Protein AF-0000000075415015 (afdb_homodimer)

Foldseek 3Di:
DDDDDDDDDDDDDQVRDDFKHKDKDWDADPVRDIDIAIAIETPPPPPVVPDDDDDDPQDLLNVVQVCCCQQWQFGWAWDDKDDKADPPVRYYRDIDIDTDTDTDCPDPSNVDRDHNDDPPDDDDDDDDDLLCQQVVVVVCVVVPDDDDPVSNVVSVCVVCVVVPVD/DDDDDDDDDDDDDQVRDDFKHKDKDWDADPVRDIDIAIAIETPPPPPVPDDDDDDDPQDLLNVVQVCCCQQWQFGWAWDDKDDKADPPVRYYRDIDIDTDTDTDCPDPSNVDRDHNDDPPDDDDDDDDDLLCQQVVVVVCVVVPDDDDPVSNVVSVCVVCVVVPVD

InterPro domains:
  IPR000086 NUDIX hydrolase domain [PF00293] (50-133)
  IPR000086 NUDIX hydrolase domain [PS51462] (1-151)
  IPR015797 NUDIX hydrolase-like domain superfamily [SSF55811] (16-138)
  IPR020084 NUDIX hydrolase, conserved site [PS00893] (52-73)

pLDDT: mean 91.25, std 15.33, range [31.0, 98.69]

Secondary structure (DSSP, 8-state):
-PPPEEEEEEE--GGG-SSEEEEEEEEE-TTS-EEEEEEEEES-S--SSS-S-S-----HHHHHHHHHHHHH----EEEEE---EES-TTTB--EE--EEEE--TTSGGGSS------TT---------GGGHHHHHHHHHHTTPPEEHHHHHHHHHHHHHHHH--/-PPPEEEEEEE--GGG-SSEEEEEEEEE-TT--EEEEEEEEES-S--SSS-S-S-----HHHHHHHHHHHHH----EEEEE---EES-TTTB--EE--EEEE--TTSGGGSS------TT---------GGGHHHHHHHHHHTTPPEEHHHHHHHHHHHHHHHH--

Radius of gyration: 21.86 Å; Cα contacts (8 Å, |Δi|>4): 554; chains: 2; bounding box: 53×58×57 Å

Sequence (332 aa):
MQDPRINSKEPLENKESRWIGLYKLEYSDPKGNKRFWEIAERKTRGSSELDGLVDREETPEKAALRELEEETGYHGKIVSSYYTMYSNVGMTNTNNKLIFVEVDLDDEINKNPQQKLEEDEFITIVIVPIKNLFSTLQEYEKKGYGIDSNLGSFALGLHMSASLLQMQDPRINSKEPLENKESRWIGLYKLEYSDPKGNKRFWEIAERKTRGSSELDGLVDREETPEKAALRELEEETGYHGKIVSSYYTMYSNVGMTNTNNKLIFVEVDLDDEINKNPQQKLEEDEFITIVIVPIKNLFSTLQEYEKKGYGIDSNLGSFALGLHMSASLLQ

Nearest PDB structures (foldseek):
  5qj4-assembly1_B  TM=8.765E-01  e=9.787E-12  Homo sapiens
  5qjn-assembly2_C  TM=8.667E-01  e=8.617E-12  Homo sapiens
  8rdz-assembly1_C  TM=8.568E-01  e=1.971E-11  Homo sapiens
  8riy-assembly1_BBB  TM=8.421E-01  e=1.185E-11  Homo sapiens
  8rdz-assembly1_A  TM=8.460E-01  e=2.888E-11  Homo sapiens

Organism: Rhizophagus irregularis (strain DAOM 181602 / DAOM 197198 / MUCL 43194) (NCBI:txid747089)

Solvent-accessible surface area (backbone atoms only — not comparable to full-atom values): 19359 Å² total; per-residue (Å²): 125,52,77,61,45,78,73,46,76,41,83,34,50,36,92,75,45,80,53,53,37,38,30,38,32,35,28,30,42,40,87,64,46,79,43,76,46,59,38,40,40,65,54,76,61,67,64,73,78,67,81,84,75,75,86,79,78,70,48,70,67,57,46,48,54,52,49,40,27,28,65,55,18,38,58,66,44,84,74,48,68,72,70,65,22,34,50,61,69,79,42,26,78,53,67,46,68,67,71,42,65,48,64,54,67,84,40,77,76,35,65,69,49,53,59,58,65,56,92,89,57,88,81,83,90,77,91,70,60,72,86,46,40,45,63,50,51,52,51,39,42,75,72,70,46,86,34,46,28,49,61,49,25,19,26,48,15,40,65,43,28,70,75,63,63,106,126,53,78,60,45,78,74,47,76,41,83,34,49,35,91,74,46,80,53,54,36,37,30,39,33,37,28,30,41,39,85,64,47,81,43,79,45,59,37,41,39,65,54,75,58,64,67,76,77,68,85,85,76,76,86,79,79,71,49,72,67,56,45,50,52,52,50,39,26,29,65,56,18,40,58,66,45,82,74,49,68,71,70,64,21,34,49,63,69,80,41,27,77,55,67,47,68,67,71,42,64,49,62,57,65,84,40,78,76,34,66,70,50,56,59,57,66,56,94,88,57,88,81,84,90,79,90,70,61,72,85,45,40,43,62,50,52,52,54,39,43,74,73,69,46,86,34,47,29,49,61,49,26,21,26,47,15,40,67,42,28,72,76,62,63,108

Structure (mmCIF, N/CA/C/O backbone):
data_AF-0000000075415015-model_v1
#
loop_
_entity.id
_entity.type
_entity.pdbx_description
1 polymer 'NUDIX hydrolase domain-like protein'
#
loop_
_atom_site.group_PDB
_atom_site.id
_atom_site.type_symbol
_atom_site.label_atom_id
_atom_site.label_alt_id
_atom_site.label_comp_id
_atom_site.label_asym_id
_atom_site.label_entity_id
_atom_site.label_seq_id
_atom_site.pdbx_PDB_ins_code
_atom_site.Cartn_x
_atom_site.Cartn_y
_atom_site.Cartn_z
_atom_site.occupancy
_atom_site.B_iso_or_equiv
_atom_site.auth_seq_id
_atom_site.auth_comp_id
_atom_site.auth_asym_id
_atom_site.auth_atom_id
_atom_site.pdbx_PDB_model_num
ATOM 1 N N . MET A 1 1 ? 1.139 30.297 -4.836 1 84.75 1 MET A N 1
ATOM 2 C CA . MET A 1 1 ? 2.102 29.188 -4.84 1 84.75 1 MET A CA 1
ATOM 3 C C . MET A 1 1 ? 2.166 28.531 -6.211 1 84.75 1 MET A C 1
ATOM 5 O O . MET A 1 1 ? 1.236 28.656 -7.008 1 84.75 1 MET A O 1
ATOM 9 N N . GLN A 1 2 ? 3.396 28.062 -6.617 1 89.38 2 GLN A N 1
ATOM 10 C CA . GLN A 1 2 ? 3.531 27.375 -7.902 1 89.38 2 GLN A CA 1
ATOM 11 C C . GLN A 1 2 ? 3.258 25.891 -7.766 1 89.38 2 GLN A C 1
ATOM 13 O O . GLN A 1 2 ? 3.203 25.359 -6.652 1 89.38 2 GLN A O 1
ATOM 18 N N . ASP A 1 3 ? 3.078 25.25 -8.945 1 91.31 3 ASP A N 1
ATOM 19 C CA . ASP A 1 3 ? 2.998 23.797 -8.945 1 91.31 3 ASP A CA 1
ATOM 20 C C . ASP A 1 3 ? 4.371 23.172 -8.703 1 91.31 3 ASP A C 1
ATOM 22 O O . ASP A 1 3 ? 5.367 23.609 -9.281 1 91.31 3 ASP A O 1
ATOM 26 N N . PRO A 1 4 ? 4.371 22.297 -7.805 1 92.75 4 PRO A N 1
ATOM 27 C CA . PRO A 1 4 ? 5.652 21.594 -7.652 1 92.75 4 PRO A CA 1
ATOM 28 C C . PRO A 1 4 ? 6.082 20.875 -8.93 1 92.75 4 PRO A C 1
ATOM 30 O O . PRO A 1 4 ? 5.238 20.469 -9.734 1 92.75 4 PRO A O 1
ATOM 33 N N . ARG A 1 5 ? 7.41 20.75 -9.086 1 93.62 5 ARG A N 1
ATOM 34 C CA . ARG A 1 5 ? 7.906 20.078 -10.289 1 93.62 5 ARG A CA 1
ATOM 35 C C . ARG A 1 5 ? 9.219 19.359 -10.008 1 93.62 5 ARG A C 1
ATOM 37 O O . ARG A 1 5 ? 10.023 19.812 -9.195 1 93.62 5 ARG A O 1
ATOM 44 N N . ILE A 1 6 ? 9.398 18.281 -10.648 1 93.44 6 ILE A N 1
ATOM 45 C CA . ILE A 1 6 ? 10.664 17.562 -10.602 1 93.44 6 ILE A CA 1
ATOM 46 C C . ILE A 1 6 ? 11.664 18.219 -11.562 1 93.44 6 ILE A C 1
ATOM 48 O O . ILE A 1 6 ? 11.383 18.344 -12.758 1 93.44 6 ILE A O 1
ATOM 52 N N . ASN A 1 7 ? 12.789 18.578 -11.031 1 96.56 7 ASN A N 1
ATOM 53 C CA . ASN A 1 7 ? 13.805 19.25 -11.828 1 96.56 7 ASN A CA 1
ATOM 54 C C . ASN A 1 7 ? 14.773 18.266 -12.461 1 96.56 7 ASN A C 1
ATOM 56 O O . ASN A 1 7 ? 15.227 18.469 -13.594 1 96.56 7 ASN A O 1
ATOM 60 N N . SER A 1 8 ? 15.148 17.219 -11.703 1 97.06 8 SER A N 1
ATOM 61 C CA . SER A 1 8 ? 16.078 16.219 -12.203 1 97.06 8 SER A CA 1
ATOM 62 C C . SER A 1 8 ? 15.992 14.93 -11.406 1 97.06 8 SER A C 1
ATOM 64 O O . SER A 1 8 ? 15.445 14.914 -10.305 1 97.06 8 SER A O 1
ATOM 66 N N . LYS A 1 9 ? 16.406 13.859 -11.992 1 96.31 9 LYS A N 1
ATOM 67 C CA . LYS A 1 9 ? 16.547 12.531 -11.406 1 96.31 9 LYS A CA 1
ATOM 68 C C . LYS A 1 9 ? 17.875 11.898 -11.797 1 96.31 9 LYS A C 1
ATOM 70 O O . LYS A 1 9 ? 18.188 11.797 -12.984 1 96.31 9 LYS A O 1
ATOM 75 N N . GLU A 1 10 ? 18.609 11.438 -10.844 1 97.12 10 GLU A N 1
ATOM 76 C CA . GLU A 1 10 ? 19.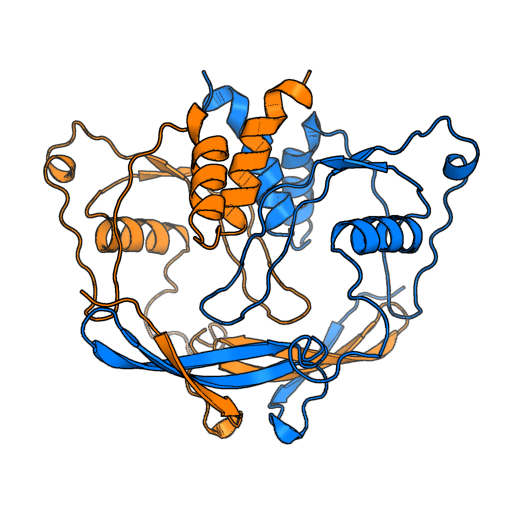906 10.82 -11.117 1 97.12 10 GLU A CA 1
ATOM 77 C C . GLU A 1 10 ? 20.125 9.57 -10.281 1 97.12 10 GLU A C 1
ATOM 79 O O . GLU A 1 10 ? 19.625 9.477 -9.156 1 97.12 10 GLU A O 1
ATOM 84 N N . PRO A 1 11 ? 20.812 8.633 -10.859 1 96.75 11 PRO A N 1
ATOM 85 C CA . PRO A 1 11 ? 21.141 7.469 -10.031 1 96.75 11 PRO A CA 1
ATOM 86 C C . PRO A 1 11 ? 21.828 7.848 -8.727 1 96.75 11 PRO A C 1
ATOM 88 O O . PRO A 1 11 ? 22.641 8.781 -8.695 1 96.75 11 PRO A O 1
ATOM 91 N N . LEU A 1 12 ? 21.484 7.168 -7.637 1 97.44 12 LEU A N 1
ATOM 92 C CA . LEU A 1 12 ? 22.031 7.379 -6.305 1 97.44 12 LEU A CA 1
ATOM 93 C C . LEU A 1 12 ? 22.719 6.113 -5.793 1 97.44 12 LEU A C 1
ATOM 95 O O . LEU A 1 12 ? 22.094 5.062 -5.684 1 97.44 12 LEU A O 1
ATOM 99 N N . GLU A 1 13 ? 24 6.23 -5.52 1 96.38 13 GLU A N 1
ATOM 100 C CA . GLU A 1 13 ? 24.688 5.066 -4.98 1 96.38 13 GLU A CA 1
ATOM 101 C C . GLU A 1 13 ? 24.281 4.797 -3.537 1 96.38 13 GLU A C 1
ATOM 103 O O . GLU A 1 13 ? 24.109 5.727 -2.75 1 96.38 13 GLU A O 1
ATOM 108 N N . ASN A 1 14 ? 24.203 3.584 -3.205 1 95.88 14 ASN A N 1
ATOM 109 C CA . ASN A 1 14 ? 23.719 3.166 -1.893 1 95.88 14 ASN A CA 1
ATOM 110 C C . ASN A 1 14 ? 24.547 3.803 -0.771 1 95.88 14 ASN A C 1
ATOM 112 O O . ASN A 1 14 ? 23.984 4.273 0.22 1 95.88 14 ASN A O 1
ATOM 116 N N . LYS A 1 15 ? 25.828 3.904 -0.908 1 93.31 15 LYS A N 1
ATOM 117 C CA . LYS A 1 15 ? 26.719 4.449 0.114 1 93.31 15 LYS A CA 1
ATOM 118 C C . LYS A 1 15 ? 26.469 5.941 0.319 1 93.31 15 LYS A C 1
ATOM 120 O O . LYS A 1 15 ? 26.828 6.5 1.356 1 93.31 15 LYS A O 1
ATOM 125 N N . GLU A 1 16 ? 25.891 6.559 -0.65 1 94.62 16 GLU A N 1
ATOM 126 C CA . GLU A 1 16 ? 25.656 7.996 -0.597 1 94.62 16 GLU A CA 1
ATOM 127 C C . GLU A 1 16 ? 24.234 8.305 -0.141 1 94.62 16 GLU A C 1
ATOM 129 O O . GLU A 1 16 ? 23.891 9.469 0.103 1 94.62 16 GLU A O 1
ATOM 134 N N . SER A 1 17 ? 23.422 7.254 -0.117 1 94.94 17 SER A N 1
ATOM 135 C CA . SER A 1 17 ? 22.031 7.461 0.247 1 94.94 17 SER A CA 1
ATOM 136 C C . SER A 1 17 ? 21.875 7.727 1.741 1 94.94 17 SER A C 1
ATOM 138 O O . SER A 1 17 ? 22.594 7.141 2.555 1 94.94 17 SER A O 1
ATOM 140 N N . ARG A 1 18 ? 20.953 8.594 2.092 1 92.56 18 ARG A N 1
ATOM 141 C CA . ARG A 1 18 ? 20.734 8.961 3.488 1 92.56 18 ARG A CA 1
ATOM 142 C C . ARG A 1 18 ? 19.5 8.266 4.051 1 92.56 18 ARG A C 1
ATOM 144 O O . ARG A 1 18 ? 19.5 7.852 5.215 1 92.56 18 ARG A O 1
ATOM 151 N N . TRP A 1 19 ? 18.5 8.07 3.254 1 93.25 19 TRP A N 1
ATOM 152 C CA . TRP A 1 19 ? 17.203 7.711 3.803 1 93.25 19 TRP A CA 1
ATOM 153 C C . TRP A 1 19 ? 16.797 6.309 3.367 1 93.25 19 TRP A C 1
ATOM 155 O O . TRP A 1 19 ? 16.078 5.609 4.098 1 93.25 19 TRP A O 1
ATOM 165 N N . ILE A 1 20 ? 17.172 5.891 2.143 1 95 20 ILE A N 1
ATOM 166 C CA . ILE A 1 20 ? 16.766 4.594 1.607 1 95 20 ILE A CA 1
ATOM 167 C C . ILE A 1 20 ? 18.016 3.744 1.339 1 95 20 ILE A C 1
ATOM 169 O O . ILE A 1 20 ? 18.953 4.203 0.698 1 95 20 ILE A O 1
ATOM 173 N N . GLY A 1 21 ? 17.953 2.566 1.816 1 95.81 21 GLY A N 1
ATOM 174 C CA . GLY A 1 21 ? 19.016 1.613 1.533 1 95.81 21 GLY A CA 1
ATOM 175 C C . GLY A 1 21 ? 18.594 0.517 0.574 1 95.81 21 GLY A C 1
ATOM 176 O O . GLY A 1 21 ? 17.438 0.085 0.587 1 95.81 21 GLY A O 1
ATOM 177 N N . LEU A 1 22 ? 19.547 0.084 -0.237 1 96.94 22 LEU A N 1
ATOM 178 C CA . LEU A 1 22 ? 19.344 -1.035 -1.154 1 96.94 22 LEU A CA 1
ATOM 179 C C . LEU A 1 22 ? 20.125 -2.262 -0.684 1 96.94 22 LEU A C 1
ATOM 181 O O . LEU A 1 22 ? 21.297 -2.164 -0.344 1 96.94 22 LEU A O 1
ATOM 185 N N . TYR A 1 23 ? 19.453 -3.402 -0.677 1 97.38 23 TYR A N 1
ATOM 186 C CA . TYR A 1 23 ? 20.078 -4.602 -0.141 1 97.38 23 TYR A CA 1
ATOM 187 C C . TYR A 1 23 ? 19.812 -5.809 -1.033 1 97.38 23 TYR A C 1
ATOM 189 O O . TYR A 1 23 ? 18.781 -5.863 -1.714 1 97.38 23 TYR A O 1
ATOM 197 N N . LYS A 1 24 ? 20.703 -6.684 -1.058 1 97.44 24 LYS A N 1
ATOM 198 C CA . LYS A 1 24 ? 20.547 -8.016 -1.623 1 97.44 24 LYS A CA 1
ATOM 199 C C . LYS A 1 24 ? 20.297 -9.055 -0.527 1 97.44 24 LYS A C 1
ATOM 201 O O . LYS A 1 24 ? 21.094 -9.164 0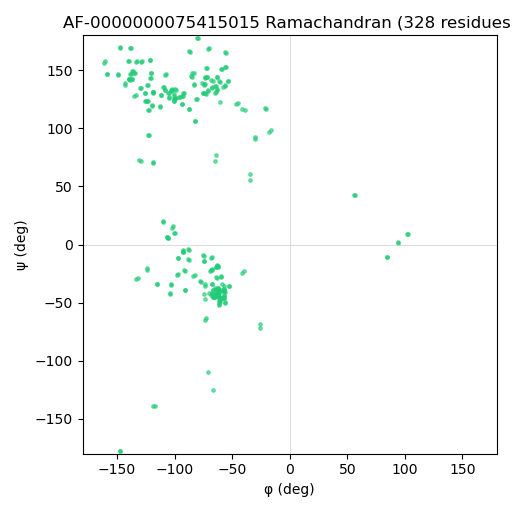.415 1 97.44 24 LYS A O 1
ATOM 206 N N . LEU A 1 25 ? 19.25 -9.773 -0.658 1 96.69 25 LEU A N 1
ATOM 207 C CA . LEU A 1 25 ? 18.906 -10.852 0.271 1 96.69 25 LEU A CA 1
ATOM 208 C C . LEU A 1 25 ? 19.188 -12.211 -0.348 1 96.69 25 LEU A C 1
ATOM 210 O O . LEU A 1 25 ? 18.844 -12.453 -1.511 1 96.69 25 LEU A O 1
ATOM 214 N N . GLU A 1 26 ? 19.844 -12.992 0.372 1 97.5 26 GLU A N 1
ATOM 215 C CA . GLU A 1 26 ? 19.891 -14.414 0.065 1 97.5 26 GLU A CA 1
ATOM 216 C C . GLU A 1 26 ? 18.938 -15.203 0.954 1 97.5 26 GLU A C 1
ATOM 218 O O . GLU A 1 26 ? 18.922 -15.023 2.174 1 97.5 26 GLU A O 1
ATOM 223 N N . TYR A 1 27 ? 18.109 -16.031 0.358 1 96.31 27 TYR A N 1
ATOM 224 C CA . TYR A 1 27 ? 17.172 -16.812 1.166 1 96.31 27 TYR A CA 1
ATOM 225 C C . TYR A 1 27 ? 17.031 -18.219 0.621 1 96.31 27 TYR A C 1
ATOM 227 O O . TYR A 1 27 ? 17.406 -18.5 -0.521 1 96.31 27 TYR A O 1
ATOM 235 N N . SER A 1 28 ? 16.609 -19.125 1.462 1 97.19 28 SER A N 1
ATOM 236 C CA . SER A 1 28 ? 16.25 -20.484 1.07 1 97.19 28 SER A CA 1
ATOM 237 C C . SER A 1 28 ? 14.75 -20.641 0.916 1 97.19 28 SER A C 1
ATOM 239 O O . SER A 1 28 ? 13.992 -20.344 1.844 1 97.19 28 SER A O 1
ATOM 241 N N . ASP A 1 29 ? 14.375 -21.125 -0.273 1 95.75 29 ASP A N 1
ATOM 242 C CA . ASP A 1 29 ? 12.945 -21.312 -0.5 1 95.75 29 ASP A CA 1
ATOM 243 C C . ASP A 1 29 ? 12.445 -22.594 0.142 1 95.75 29 ASP A C 1
ATOM 245 O O . ASP A 1 29 ? 13.219 -23.328 0.773 1 95.75 29 ASP A O 1
ATOM 249 N N . PRO A 1 30 ? 11.133 -22.906 0.083 1 94.56 30 PRO A N 1
ATOM 250 C CA . PRO A 1 30 ? 10.586 -24.062 0.781 1 94.56 30 PRO A CA 1
ATOM 251 C C . PRO A 1 30 ? 11.172 -25.375 0.271 1 94.56 30 PRO A C 1
ATOM 253 O O . PRO A 1 30 ? 11.086 -26.406 0.956 1 94.56 30 PRO A O 1
ATOM 256 N N . LYS A 1 31 ? 11.75 -25.375 -0.888 1 95.31 31 LYS A N 1
ATOM 257 C CA . LYS A 1 31 ? 12.367 -26.578 -1.445 1 95.31 31 LYS A CA 1
ATOM 258 C C . LYS A 1 31 ? 13.852 -26.656 -1.088 1 95.31 31 LYS A C 1
ATOM 260 O O . LYS A 1 31 ? 14.547 -27.594 -1.476 1 95.31 31 LYS A O 1
ATOM 265 N N . GLY A 1 32 ? 14.328 -25.578 -0.438 1 94.62 32 GLY A N 1
ATOM 266 C CA . GLY A 1 32 ? 15.711 -25.562 0.005 1 94.62 32 GLY A CA 1
ATOM 267 C C . GLY A 1 32 ? 16.641 -24.906 -0.988 1 94.62 32 GLY A C 1
ATOM 268 O O . GLY A 1 32 ? 17.859 -24.859 -0.777 1 94.62 32 GLY A O 1
ATOM 269 N N . ASN A 1 33 ? 16.078 -24.406 -2.078 1 95.81 33 ASN A N 1
ATOM 270 C CA . ASN A 1 33 ? 16.906 -23.734 -3.074 1 95.81 33 ASN A CA 1
ATOM 271 C C . ASN A 1 33 ? 17.312 -22.328 -2.605 1 95.81 33 ASN A C 1
ATOM 273 O O . ASN A 1 33 ? 16.5 -21.609 -2.02 1 95.81 33 ASN A O 1
ATOM 277 N N . LYS A 1 34 ? 18.547 -22.031 -2.877 1 96.19 34 LYS A N 1
ATOM 278 C CA . LYS A 1 34 ? 19.031 -20.672 -2.609 1 96.19 34 LYS A CA 1
ATOM 279 C C . LYS A 1 34 ? 18.516 -19.688 -3.656 1 96.19 34 LYS A C 1
ATOM 281 O O . LYS A 1 34 ? 18.594 -19.953 -4.859 1 96.19 34 LYS A O 1
ATOM 286 N N . ARG A 1 35 ? 17.984 -18.609 -3.141 1 95.88 35 ARG A N 1
ATOM 287 C CA . ARG A 1 35 ? 17.438 -17.578 -4.012 1 95.88 35 ARG A CA 1
ATOM 288 C C . ARG A 1 35 ? 17.922 -16.188 -3.576 1 95.88 35 ARG A C 1
ATOM 290 O O . ARG A 1 35 ? 18.359 -16.016 -2.443 1 95.88 35 ARG A O 1
ATOM 297 N N . PHE A 1 36 ? 17.859 -15.281 -4.551 1 95.44 36 PHE A N 1
ATOM 298 C CA . PHE A 1 36 ? 18.281 -13.914 -4.289 1 95.44 36 PHE A CA 1
ATOM 299 C C . PHE A 1 36 ? 17.141 -12.93 -4.543 1 95.44 36 PHE A C 1
ATOM 301 O O . PHE A 1 36 ? 16.312 -13.148 -5.434 1 95.44 36 PHE A O 1
ATOM 308 N N . TRP A 1 37 ? 17.125 -11.93 -3.695 1 95.5 37 TRP A N 1
ATOM 309 C CA . TRP A 1 37 ? 16.109 -10.875 -3.803 1 95.5 37 TRP A CA 1
ATOM 310 C C . TRP A 1 37 ? 16.734 -9.5 -3.547 1 95.5 37 TRP A C 1
ATOM 312 O O . TRP A 1 37 ? 17.688 -9.383 -2.781 1 95.5 37 TRP A O 1
ATOM 322 N N . GLU A 1 38 ? 16.297 -8.484 -4.297 1 96.62 38 GLU A N 1
ATOM 323 C CA . GLU A 1 38 ? 16.672 -7.102 -4.039 1 96.62 38 GLU A CA 1
ATOM 324 C C . GLU A 1 38 ? 15.586 -6.363 -3.273 1 96.62 38 GLU A C 1
ATOM 326 O O . GLU A 1 38 ? 14.398 -6.484 -3.598 1 96.62 38 GLU A O 1
ATOM 331 N N . ILE A 1 39 ? 15.984 -5.629 -2.213 1 96.31 39 ILE A N 1
ATOM 332 C CA . ILE A 1 39 ? 14.984 -4.918 -1.418 1 96.31 39 ILE A CA 1
ATOM 333 C C . ILE A 1 39 ? 15.492 -3.514 -1.095 1 96.31 39 ILE A C 1
ATOM 335 O O . ILE A 1 39 ? 16.703 -3.303 -0.933 1 96.31 39 ILE A O 1
ATOM 339 N N . ALA A 1 40 ? 14.594 -2.58 -1.115 1 96.25 40 ALA A N 1
ATOM 340 C CA . ALA A 1 40 ? 14.836 -1.228 -0.62 1 96.25 40 ALA A CA 1
ATOM 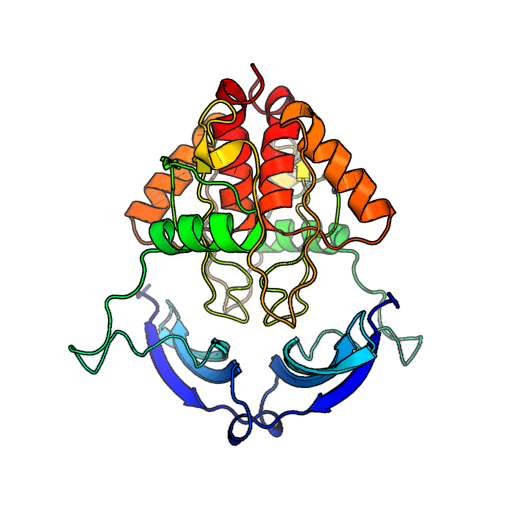341 C C . ALA A 1 40 ? 14.219 -1.029 0.76 1 96.25 40 ALA A C 1
ATOM 343 O O . ALA A 1 40 ? 13.062 -1.41 0.992 1 96.25 40 ALA A O 1
ATOM 344 N N . GLU A 1 41 ? 14.977 -0.451 1.712 1 94.75 41 GLU A N 1
ATOM 345 C CA . GLU A 1 41 ? 14.516 -0.231 3.08 1 94.75 41 GLU A CA 1
ATOM 346 C C . GLU A 1 41 ? 14.867 1.174 3.561 1 94.75 41 GLU A C 1
ATOM 348 O O . GLU A 1 41 ? 15.891 1.736 3.16 1 94.75 41 GLU A O 1
ATOM 353 N N . ARG A 1 42 ? 13.984 1.686 4.395 1 91.44 42 ARG A N 1
ATOM 354 C CA . ARG A 1 42 ? 14.359 2.932 5.055 1 91.44 42 ARG A CA 1
ATOM 355 C C . ARG A 1 42 ? 15.508 2.709 6.035 1 91.44 42 ARG A C 1
ATOM 357 O O . ARG A 1 42 ? 15.508 1.729 6.781 1 91.44 42 ARG A O 1
ATOM 364 N N . LYS A 1 43 ? 16.484 3.629 5.973 1 86.75 43 LYS A N 1
ATOM 365 C CA . LYS A 1 43 ? 17.641 3.516 6.855 1 86.75 43 LYS A CA 1
ATOM 366 C C . LYS A 1 43 ? 17.312 3.984 8.266 1 86.75 43 LYS A C 1
ATOM 368 O O . LYS A 1 43 ? 17.969 3.594 9.234 1 86.75 43 LYS A O 1
ATOM 373 N N . THR A 1 44 ? 16.406 4.953 8.445 1 67.25 44 THR A N 1
ATOM 374 C CA . THR A 1 44 ? 16.062 5.535 9.742 1 67.25 44 THR A CA 1
ATOM 375 C C . THR A 1 44 ? 15.328 4.52 10.617 1 67.25 44 THR A C 1
ATOM 377 O O . THR A 1 44 ? 15.078 4.777 11.797 1 67.25 44 THR A O 1
ATOM 380 N N . ARG A 1 45 ? 14.914 3.463 10.094 1 58 45 ARG A N 1
ATOM 381 C CA . ARG A 1 45 ? 14.234 2.523 10.984 1 58 45 ARG A CA 1
ATOM 382 C C . ARG A 1 45 ? 15.18 1.994 12.047 1 58 45 ARG A C 1
ATOM 384 O O . ARG A 1 45 ? 16.266 1.511 11.734 1 58 45 ARG A O 1
ATOM 391 N N . GLY A 1 46 ? 15.461 2.721 13.016 1 47.75 46 GLY A N 1
ATOM 392 C CA . GLY A 1 46 ? 16.297 2.281 14.133 1 47.75 46 GLY A CA 1
ATOM 393 C C . GLY A 1 46 ? 16.344 0.772 14.273 1 47.75 46 GLY A C 1
ATOM 394 O O . GLY A 1 46 ? 15.391 0.075 13.914 1 47.75 46 GLY A O 1
ATOM 395 N N . SER A 1 47 ? 17.594 0.209 14.117 1 40.69 47 SER A N 1
ATOM 396 C CA . SER A 1 47 ? 17.875 -1.125 14.625 1 40.69 47 SER A CA 1
ATOM 397 C C . SER A 1 47 ? 17.125 -1.398 15.922 1 40.69 47 SER A C 1
ATOM 399 O O . SER A 1 47 ? 17.531 -0.937 16.984 1 40.69 47 SER A O 1
ATOM 401 N N . SER A 1 48 ? 15.922 -1.292 16 1 36.59 48 SER A N 1
ATOM 402 C CA . SER A 1 48 ? 15.406 -1.733 17.297 1 36.59 48 SER A CA 1
ATOM 403 C C . SER A 1 48 ? 16.109 -3.006 17.766 1 36.59 48 SER A C 1
ATOM 405 O O . SER A 1 48 ? 15.922 -3.438 18.906 1 36.59 48 SER A O 1
ATOM 407 N N . GLU A 1 49 ? 16.672 -3.854 16.984 1 35.16 49 GLU A N 1
ATOM 408 C CA . GLU A 1 49 ? 17.234 -4.992 17.703 1 35.16 49 GLU A CA 1
ATOM 409 C C . GLU A 1 49 ? 18.5 -4.586 18.453 1 35.16 49 GLU A C 1
ATOM 411 O O . GLU A 1 49 ? 19.016 -5.355 19.281 1 35.16 49 GLU A O 1
ATOM 416 N N . LEU A 1 50 ? 19.562 -3.865 18.031 1 32.38 50 LEU A N 1
ATOM 417 C CA . LEU A 1 50 ? 20.703 -3.775 18.922 1 32.38 50 LEU A CA 1
ATOM 418 C C . LEU A 1 50 ? 20.391 -2.908 20.141 1 32.38 50 LEU A C 1
ATOM 420 O O . LEU A 1 50 ? 20.656 -3.305 21.281 1 32.38 50 LEU A O 1
ATOM 424 N N . ASP A 1 51 ? 21.109 -1.508 20.234 1 31.28 51 ASP A N 1
ATOM 425 C CA . ASP A 1 51 ? 21.266 -0.843 21.531 1 31.28 51 ASP A CA 1
ATOM 426 C C . ASP A 1 51 ? 19.906 -0.559 22.172 1 31.28 51 ASP A C 1
ATOM 428 O O . ASP A 1 51 ? 18.953 -0.194 21.469 1 31.28 51 ASP A O 1
ATOM 432 N N . GLY A 1 52 ? 19.562 -1.044 23.422 1 31.16 52 GLY A N 1
ATOM 433 C CA . GLY A 1 52 ? 18.656 -0.845 24.547 1 31.16 52 GLY A CA 1
ATOM 434 C C . GLY A 1 52 ? 18.156 0.579 24.656 1 31.16 52 GLY A C 1
ATOM 435 O O . GLY A 1 52 ? 17.125 0.828 25.281 1 31.16 52 GLY A O 1
ATOM 436 N N . LEU A 1 53 ? 18.984 1.604 25 1 32.19 53 LEU A N 1
ATOM 437 C CA . LEU A 1 53 ? 18.672 2.803 25.781 1 32.19 53 LEU A CA 1
ATOM 438 C C . LEU A 1 53 ? 17.828 3.771 24.953 1 32.19 53 LEU A C 1
ATOM 440 O O . LEU A 1 53 ? 17.297 4.75 25.484 1 32.19 53 LEU A O 1
ATOM 444 N N . VAL A 1 54 ? 18.391 4.297 23.875 1 37.62 54 VAL A N 1
ATOM 445 C CA . VAL A 1 54 ? 17.781 5.559 23.453 1 37.62 54 VAL A CA 1
ATOM 446 C C . VAL A 1 54 ? 16.281 5.363 23.25 1 37.62 54 VAL A C 1
ATOM 448 O O . VAL A 1 54 ? 15.812 4.242 23.047 1 37.62 54 VAL A O 1
ATOM 451 N N . ASP A 1 55 ? 15.336 6.496 23.141 1 40.19 55 ASP A N 1
ATOM 452 C CA . ASP A 1 55 ? 13.914 6.809 23.266 1 40.19 55 ASP A CA 1
ATOM 453 C C . ASP A 1 55 ? 13.062 5.75 22.562 1 40.19 55 ASP A C 1
ATOM 455 O O . ASP A 1 55 ? 13.438 5.242 21.5 1 40.19 55 ASP A O 1
ATOM 459 N N . ARG A 1 56 ? 12.086 4.996 23.203 1 49.06 56 ARG A N 1
ATOM 460 C CA . ARG A 1 56 ? 10.883 4.172 23.172 1 49.06 56 ARG A CA 1
ATOM 461 C C . ARG A 1 56 ? 10.133 4.367 21.859 1 49.06 56 ARG A C 1
ATOM 463 O O . ARG A 1 56 ? 9.766 5.492 21.516 1 49.06 56 ARG A O 1
ATOM 470 N N . GLU A 1 57 ? 10.289 3.5 20.828 1 63.88 57 GLU A N 1
ATOM 471 C CA . GLU A 1 57 ? 9.609 3.336 19.547 1 63.88 57 GLU A CA 1
ATOM 472 C C . GLU A 1 57 ? 8.148 3.771 19.641 1 63.88 57 GLU A C 1
ATOM 474 O O . GLU A 1 57 ? 7.398 3.266 20.469 1 63.88 57 GLU A O 1
ATOM 479 N N . GLU A 1 58 ? 7.91 4.977 19.328 1 85.94 58 GLU A N 1
ATOM 480 C CA . GLU A 1 58 ? 6.527 5.43 19.25 1 85.94 58 GLU A CA 1
ATOM 481 C C . GLU A 1 58 ? 5.641 4.383 18.578 1 85.94 58 GLU A C 1
ATOM 483 O O . GLU A 1 58 ? 5.977 3.867 17.516 1 85.94 58 GLU A O 1
ATOM 488 N N . THR A 1 59 ? 4.633 3.873 19.438 1 92.25 59 THR A N 1
ATOM 489 C CA . THR A 1 59 ? 3.691 2.955 18.812 1 92.25 59 THR A CA 1
ATOM 490 C C . THR A 1 59 ? 3.025 3.605 17.594 1 92.25 59 THR A C 1
ATOM 492 O O . THR A 1 59 ? 2.949 4.832 17.516 1 92.25 59 THR A O 1
ATOM 495 N N . PRO A 1 60 ? 2.617 2.811 16.672 1 93.44 60 PRO A N 1
ATOM 496 C CA . PRO A 1 60 ? 1.884 3.383 15.539 1 93.44 60 PRO A CA 1
ATOM 497 C C . PRO A 1 60 ? 0.7 4.242 15.977 1 93.44 60 PRO A C 1
ATOM 499 O O . PRO A 1 60 ? 0.414 5.27 15.352 1 93.44 60 PRO A O 1
ATOM 502 N N . GLU A 1 61 ? 0.042 3.854 17.047 1 96 61 GLU A N 1
ATOM 503 C CA . GLU A 1 61 ? -1.103 4.598 17.562 1 96 61 GLU A CA 1
ATOM 504 C C . GLU A 1 61 ? -0.682 5.973 18.078 1 96 61 GLU A C 1
ATOM 506 O O . GLU A 1 61 ? -1.332 6.977 17.781 1 96 61 GLU A O 1
ATOM 511 N N . LYS A 1 62 ? 0.36 6.016 18.797 1 95.56 62 LYS A N 1
ATOM 512 C CA . LYS A 1 62 ? 0.87 7.289 19.297 1 95.56 62 LYS A CA 1
ATOM 513 C C . LYS A 1 62 ? 1.316 8.188 18.141 1 95.56 62 LYS A C 1
ATOM 515 O O . LYS A 1 62 ? 1.062 9.398 18.156 1 95.56 62 LYS A O 1
ATOM 520 N N . ALA A 1 63 ? 1.992 7.562 17.203 1 95 63 ALA A N 1
ATOM 521 C CA . ALA A 1 63 ? 2.412 8.32 16.031 1 95 63 ALA A CA 1
ATOM 522 C C . ALA A 1 63 ? 1.21 8.898 15.289 1 95 63 ALA A C 1
ATOM 524 O O . ALA A 1 63 ? 1.24 10.047 14.844 1 95 63 ALA A O 1
ATOM 525 N N . ALA A 1 64 ? 0.152 8.094 15.219 1 96.56 64 ALA A N 1
ATOM 526 C CA . ALA A 1 64 ? -1.055 8.523 14.516 1 96.56 64 ALA A CA 1
ATOM 527 C C . ALA A 1 64 ? -1.663 9.758 15.18 1 96.56 64 ALA A C 1
ATOM 529 O O . ALA A 1 64 ? -2.045 10.711 14.5 1 96.56 64 ALA A O 1
ATOM 530 N N . LEU A 1 65 ? -1.704 9.781 16.469 1 97.75 65 LEU A N 1
ATOM 531 C CA . LEU A 1 65 ? -2.277 10.906 17.188 1 97.75 65 LEU A CA 1
ATOM 532 C C . LEU A 1 65 ? -1.398 12.148 17.062 1 97.75 65 LEU A C 1
ATOM 534 O O . LEU A 1 65 ? -1.905 13.258 16.859 1 97.75 65 LEU A O 1
ATOM 538 N N . ARG A 1 66 ? -0.121 11.914 17.172 1 97.38 66 ARG A N 1
ATOM 539 C CA . ARG A 1 66 ? 0.806 13.031 17.016 1 97.38 66 ARG A CA 1
ATOM 540 C C . ARG A 1 66 ? 0.686 13.633 15.617 1 97.38 66 ARG A C 1
ATOM 542 O O . ARG A 1 66 ? 0.572 14.852 15.469 1 97.38 66 ARG A O 1
ATOM 549 N N . GLU A 1 67 ? 0.723 12.797 14.57 1 97.31 67 GLU A N 1
ATOM 550 C CA . GLU A 1 67 ? 0.635 13.266 13.195 1 97.31 67 GLU A CA 1
ATOM 551 C C . GLU A 1 67 ? -0.704 13.953 12.93 1 97.31 67 GLU A C 1
ATOM 553 O O . GLU A 1 67 ? -0.772 14.922 12.172 1 97.31 67 GLU A O 1
ATOM 558 N N . LEU A 1 68 ? -1.812 13.43 13.5 1 98.19 68 LEU A N 1
ATOM 559 C CA . LEU A 1 68 ? -3.117 14.07 13.383 1 98.19 68 LEU A CA 1
ATOM 560 C C . LEU A 1 68 ? -3.066 15.508 13.891 1 98.19 68 LEU A C 1
ATOM 562 O O . LEU A 1 68 ? -3.502 16.422 13.195 1 98.19 68 LEU A O 1
ATOM 566 N N . GLU A 1 69 ? -2.543 15.648 15.023 1 98.19 69 GLU A N 1
ATOM 567 C CA . GLU A 1 69 ? -2.455 16.984 15.609 1 98.19 69 GLU A CA 1
ATOM 568 C C . GLU A 1 69 ? -1.568 17.906 14.773 1 98.19 69 GLU A C 1
ATOM 570 O O . GLU A 1 69 ? -1.942 19.031 14.477 1 98.19 69 GLU A O 1
ATOM 575 N N . GLU A 1 70 ? -0.441 17.375 14.344 1 98.44 70 GLU A N 1
ATOM 576 C CA . GLU A 1 70 ? 0.51 18.188 13.602 1 98.44 70 GLU A CA 1
ATOM 577 C C . GLU A 1 70 ? -0.051 18.594 12.234 1 98.44 70 GLU A C 1
ATOM 579 O O . GLU A 1 70 ? 0.02 19.75 11.844 1 98.44 70 GLU A O 1
ATOM 584 N N . GLU A 1 71 ? -0.683 17.656 11.578 1 98.12 71 GLU A N 1
ATOM 585 C CA . GLU A 1 71 ? -1.04 17.875 10.18 1 98.12 71 GLU A CA 1
ATOM 586 C C . GLU A 1 71 ? -2.436 18.484 10.055 1 98.12 71 GLU A C 1
ATOM 588 O O . GLU A 1 71 ? -2.756 19.125 9.055 1 98.12 71 GLU A O 1
ATOM 593 N N . THR A 1 72 ? -3.314 18.328 11.062 1 98.31 72 THR A N 1
ATOM 594 C CA . THR A 1 72 ? -4.688 18.797 10.922 1 98.31 72 THR A CA 1
ATOM 595 C C . THR A 1 72 ? -5.047 19.766 12.047 1 98.31 72 THR A C 1
ATOM 597 O O . THR A 1 72 ? -6.008 20.531 11.93 1 98.31 72 THR A O 1
ATOM 600 N N . GLY A 1 73 ? -4.316 19.75 13.172 1 98.44 73 GLY A N 1
ATOM 601 C CA . GLY A 1 73 ? -4.645 20.562 14.336 1 98.44 73 GLY A CA 1
ATOM 602 C C . GLY A 1 73 ? -5.684 19.906 15.234 1 98.44 73 GLY A C 1
ATOM 603 O O . GLY A 1 73 ? -5.898 20.359 16.359 1 98.44 73 GLY A O 1
ATOM 604 N N . TYR A 1 74 ? -6.332 18.812 14.797 1 98.44 74 TYR A N 1
ATOM 605 C CA . TYR A 1 74 ? -7.375 18.172 15.586 1 98.44 74 TYR A CA 1
ATOM 606 C C . TYR A 1 74 ? -6.766 17.203 16.594 1 98.44 74 TYR A C 1
ATOM 608 O O . TYR A 1 74 ? -5.691 16.641 16.359 1 98.44 74 TYR A O 1
ATOM 616 N N . HIS A 1 75 ? -7.449 17.141 17.641 1 98.44 75 HIS A N 1
ATOM 617 C CA . HIS A 1 75 ? -7.145 16.172 18.688 1 98.44 75 HIS A CA 1
ATOM 618 C C . HIS A 1 75 ? -8.203 15.078 18.75 1 98.44 75 HIS A C 1
ATOM 620 O O . HIS A 1 75 ? -9.398 15.359 18.625 1 98.44 75 HIS A O 1
ATOM 626 N N . GLY A 1 76 ? -7.746 13.859 18.875 1 97.94 76 GLY A N 1
ATOM 627 C CA . GLY A 1 76 ? -8.719 12.773 18.922 1 97.94 76 GLY A CA 1
ATOM 628 C C . GLY A 1 76 ? -8.273 11.617 19.797 1 97.94 76 GLY A C 1
ATOM 629 O O . GLY A 1 76 ? -7.273 11.727 20.516 1 97.94 76 GLY A O 1
ATOM 630 N N . LYS A 1 77 ? -9.086 10.57 19.859 1 98 77 LYS A N 1
ATOM 631 C CA . LYS A 1 77 ? -8.828 9.336 20.578 1 98 77 LYS A CA 1
ATOM 632 C C . LYS A 1 77 ? -8.906 8.125 19.656 1 98 77 LYS A C 1
ATOM 634 O O . LYS A 1 77 ? -9.797 8.039 18.812 1 98 77 LYS A O 1
ATOM 639 N N . ILE A 1 78 ? -7.918 7.25 19.875 1 97.75 78 ILE A N 1
ATOM 640 C CA . ILE A 1 78 ? -7.914 6.039 19.062 1 97.75 78 ILE A CA 1
ATOM 641 C C . ILE A 1 78 ? -9.156 5.203 19.375 1 97.75 78 ILE A C 1
ATOM 643 O O . ILE A 1 78 ? -9.461 4.945 20.531 1 97.75 78 ILE A O 1
ATOM 647 N N . VAL A 1 79 ? -9.859 4.77 18.359 1 96.12 79 VAL A N 1
ATOM 648 C CA . VAL A 1 79 ? -11.047 3.938 18.516 1 96.12 79 VAL A CA 1
ATOM 649 C C . VAL A 1 79 ? -10.719 2.49 18.156 1 96.12 79 VAL A C 1
ATOM 651 O O . VAL A 1 79 ? -11.188 1.558 18.812 1 96.12 79 VAL A O 1
ATOM 654 N N . SER A 1 80 ? -9.984 2.324 17.109 1 94.69 80 SER A N 1
ATOM 655 C CA . SER A 1 80 ? -9.617 0.973 16.688 1 94.69 80 SER A CA 1
ATOM 656 C C . SER A 1 80 ? -8.375 0.981 15.812 1 94.69 80 SER A C 1
ATOM 658 O O . SER A 1 80 ? -8.062 1.993 15.18 1 94.69 80 SER A O 1
ATOM 660 N N . SER A 1 81 ? -7.637 0.019 15.906 1 93.19 81 SER A N 1
ATOM 661 C CA . SER A 1 81 ? -6.523 -0.376 15.055 1 93.19 81 SER A CA 1
ATOM 662 C C . SER A 1 81 ? -6.453 -1.892 14.898 1 93.19 81 SER A C 1
ATOM 664 O O . SER A 1 81 ? -6.723 -2.629 15.852 1 93.19 81 SER A O 1
ATOM 666 N N . TYR A 1 82 ? -6.211 -2.328 13.719 1 93.25 82 TYR A N 1
ATOM 667 C CA . TYR A 1 82 ? -6.281 -3.762 13.461 1 93.25 82 TYR A CA 1
ATOM 668 C C . TYR A 1 82 ? -4.926 -4.309 13.031 1 93.25 82 TYR A C 1
ATOM 670 O O . TYR A 1 82 ? -3.906 -4.02 13.664 1 93.25 82 TYR A O 1
ATOM 678 N N . TYR A 1 83 ? -4.859 -5.145 12.125 1 95.69 83 TYR A N 1
ATOM 679 C CA . TYR A 1 83 ? -3.648 -5.863 11.742 1 95.69 83 TYR A CA 1
ATOM 680 C C . TYR A 1 83 ? -2.67 -4.938 11.023 1 95.69 83 TYR A C 1
ATOM 682 O O . TYR A 1 83 ? -3.066 -3.906 10.484 1 95.69 83 TYR A O 1
ATOM 690 N N . THR A 1 84 ? -1.43 -5.301 11.164 1 96.06 84 THR A N 1
ATOM 691 C CA . THR A 1 84 ? -0.38 -4.668 10.375 1 96.06 84 THR A CA 1
ATOM 692 C C . THR A 1 84 ? -0.421 -5.156 8.93 1 96.06 84 THR A C 1
ATOM 694 O O . THR A 1 84 ? -0.645 -6.344 8.672 1 96.06 84 THR A O 1
ATOM 697 N N . MET A 1 85 ? -0.24 -4.23 8.062 1 97.06 85 MET A N 1
ATOM 698 C CA . MET A 1 85 ? -0.32 -4.562 6.641 1 97.06 85 MET A CA 1
ATOM 699 C C . MET A 1 85 ? 0.984 -4.219 5.93 1 97.06 85 MET A C 1
ATOM 701 O O . MET A 1 85 ? 1.757 -3.387 6.406 1 97.06 85 MET A O 1
ATOM 705 N N . TYR A 1 86 ? 1.188 -4.855 4.793 1 95.94 86 TYR A N 1
ATOM 706 C CA . TYR A 1 86 ? 2.416 -4.711 4.023 1 95.94 86 TYR A CA 1
ATOM 707 C C . TYR A 1 86 ? 2.111 -4.395 2.562 1 95.94 86 TYR A C 1
ATOM 709 O O . TYR A 1 86 ? 1.175 -4.949 1.983 1 95.94 86 TYR A O 1
ATOM 717 N N . SER A 1 87 ? 2.807 -3.432 2 1 91.75 87 SER A N 1
ATOM 718 C CA . SER A 1 87 ? 2.674 -3.074 0.592 1 91.75 87 SER A CA 1
ATOM 719 C C . SER A 1 87 ? 4 -3.223 -0.144 1 91.75 87 SER A C 1
ATOM 721 O O . SER A 1 87 ? 5.066 -3.043 0.448 1 91.75 87 SER A O 1
ATOM 723 N N . ASN A 1 88 ? 3.893 -3.568 -1.378 1 90.75 88 ASN A N 1
ATOM 724 C CA . ASN A 1 88 ? 5.066 -3.664 -2.24 1 90.75 88 ASN A CA 1
ATOM 725 C C . ASN A 1 88 ? 6.113 -4.609 -1.659 1 90.75 88 ASN A C 1
ATOM 727 O O . ASN A 1 88 ? 7.297 -4.27 -1.593 1 90.75 88 ASN A O 1
ATOM 731 N N . VAL A 1 89 ? 5.723 -5.727 -1.141 1 89.81 89 VAL A N 1
ATOM 732 C CA . VAL A 1 89 ? 6.598 -6.648 -0.426 1 89.81 89 VAL A CA 1
ATOM 733 C C . VAL A 1 89 ? 7.684 -7.164 -1.367 1 89.81 89 VAL A C 1
ATOM 735 O O . VAL A 1 89 ? 8.719 -7.664 -0.918 1 89.81 89 VAL A O 1
ATOM 738 N N . GLY A 1 90 ? 7.5 -7.066 -2.645 1 88.94 90 GLY A N 1
ATOM 739 C CA . GLY A 1 90 ? 8.516 -7.465 -3.607 1 88.94 90 GLY A CA 1
ATOM 740 C C . GLY A 1 90 ? 9.672 -6.484 -3.703 1 88.94 90 GLY A C 1
ATOM 741 O O . GLY A 1 90 ? 10.711 -6.797 -4.281 1 88.94 90 GLY A O 1
ATOM 742 N N . MET A 1 91 ? 9.461 -5.359 -3.066 1 92.88 91 MET A N 1
ATOM 743 C CA . MET A 1 91 ? 10.453 -4.305 -3.25 1 92.88 91 MET A CA 1
ATOM 744 C C . MET A 1 91 ? 10.867 -3.705 -1.91 1 92.88 91 MET A C 1
ATOM 746 O O . MET A 1 91 ? 11.977 -3.178 -1.777 1 92.88 91 MET A O 1
ATOM 750 N N . THR A 1 92 ? 9.992 -3.723 -0.959 1 93.31 92 THR A N 1
ATOM 751 C CA . THR A 1 92 ? 10.266 -3.062 0.312 1 93.31 92 THR A CA 1
ATOM 752 C C . THR A 1 92 ? 9.789 -3.918 1.48 1 93.31 92 THR A C 1
ATOM 754 O O . THR A 1 92 ? 9.109 -4.93 1.279 1 93.31 92 THR A O 1
ATOM 757 N N . ASN A 1 93 ? 10.203 -3.508 2.65 1 91.38 93 ASN A N 1
ATOM 758 C CA . ASN A 1 93 ? 9.688 -4.125 3.865 1 91.38 93 ASN A CA 1
ATOM 759 C C . ASN A 1 93 ? 8.789 -3.168 4.641 1 91.38 93 ASN A C 1
ATOM 761 O O . ASN A 1 93 ? 8.539 -3.367 5.832 1 91.38 93 ASN A O 1
ATOM 765 N N . THR A 1 94 ? 8.312 -2.164 3.941 1 91.81 94 THR A N 1
ATOM 766 C CA . THR A 1 94 ? 7.461 -1.165 4.57 1 91.81 94 THR A CA 1
ATOM 767 C C . THR A 1 94 ? 6.152 -1.794 5.051 1 91.81 94 THR A C 1
ATOM 769 O O . THR A 1 94 ? 5.566 -2.621 4.352 1 91.81 94 THR A O 1
ATOM 772 N N . ASN A 1 95 ? 5.762 -1.421 6.254 1 93.62 95 ASN A N 1
ATOM 773 C CA . ASN A 1 95 ? 4.473 -1.838 6.789 1 93.62 95 ASN A CA 1
ATOM 774 C C . ASN A 1 95 ? 3.672 -0.649 7.312 1 93.62 95 ASN A C 1
ATOM 776 O O . ASN A 1 95 ? 4.207 0.452 7.453 1 93.62 95 ASN A O 1
ATOM 780 N N . ASN A 1 96 ? 2.367 -0.851 7.375 1 93.88 96 ASN A N 1
ATOM 781 C CA . ASN A 1 96 ? 1.468 0.207 7.824 1 93.88 96 ASN A CA 1
ATOM 782 C C . ASN A 1 96 ? 0.254 -0.363 8.555 1 93.88 96 ASN A C 1
ATOM 784 O O . ASN A 1 96 ? 0.078 -1.58 8.617 1 93.88 96 ASN A O 1
ATOM 788 N N . LYS A 1 97 ? -0.451 0.583 9.148 1 95.62 97 LYS A N 1
ATOM 789 C CA . LYS A 1 97 ? -1.709 0.284 9.828 1 95.62 97 LYS A CA 1
ATOM 790 C C . LYS A 1 97 ? -2.75 1.365 9.555 1 95.62 97 LYS A C 1
ATOM 792 O O . LYS A 1 97 ? -2.412 2.545 9.438 1 95.62 97 LYS A O 1
ATOM 797 N N . LEU A 1 98 ? -3.973 0.901 9.406 1 97.06 98 LEU A N 1
ATOM 798 C CA . LEU A 1 98 ? -5.074 1.854 9.445 1 97.06 98 LEU A CA 1
ATOM 799 C C . LEU A 1 98 ? -5.551 2.076 10.875 1 97.06 98 LEU A C 1
ATOM 801 O O . LEU A 1 98 ? -5.945 1.129 11.562 1 97.06 98 LEU A O 1
ATOM 805 N N . ILE A 1 99 ? -5.383 3.289 11.281 1 97.56 99 ILE A N 1
ATOM 806 C CA . ILE A 1 99 ? -5.785 3.648 12.633 1 97.56 99 ILE A CA 1
ATOM 807 C C . ILE A 1 99 ? -6.984 4.594 12.578 1 97.56 99 ILE A C 1
ATOM 809 O O . ILE A 1 99 ? -6.961 5.598 11.867 1 97.56 99 ILE A O 1
ATOM 813 N N . PHE A 1 100 ? -8.023 4.219 13.336 1 97.75 100 PHE A N 1
ATOM 814 C CA . PHE A 1 100 ? -9.25 5.004 13.375 1 97.75 100 PHE A CA 1
ATOM 815 C C . PHE A 1 100 ? -9.297 5.867 14.633 1 97.75 100 PHE A C 1
ATOM 817 O O . PHE A 1 100 ? -9.156 5.363 15.742 1 97.75 100 PHE A O 1
ATOM 824 N N . VAL A 1 101 ? -9.438 7.141 14.375 1 97.94 101 VAL A N 1
ATOM 825 C CA . VAL A 1 101 ? -9.422 8.125 15.445 1 97.94 101 VAL A CA 1
ATOM 826 C C . VAL A 1 101 ? -10.758 8.875 15.477 1 97.94 101 VAL A C 1
ATOM 828 O O . VAL A 1 101 ? -11.266 9.297 14.438 1 97.94 101 VAL A O 1
ATOM 831 N N . GLU A 1 102 ? -11.328 8.961 16.656 1 97.62 102 GLU A N 1
ATOM 832 C CA . GLU A 1 102 ? -12.523 9.781 16.859 1 97.62 102 GLU A CA 1
ATOM 833 C C . GLU A 1 102 ? -12.148 11.188 17.312 1 97.62 102 GLU A C 1
ATOM 835 O O . GLU A 1 102 ? -11.352 11.352 18.25 1 97.62 102 GLU A O 1
ATOM 840 N N . VAL A 1 103 ? -12.672 12.141 16.625 1 98.06 103 VAL A N 1
ATOM 841 C CA . VAL A 1 103 ? -12.469 13.547 16.969 1 98.06 103 VAL A CA 1
ATOM 842 C C . VAL A 1 103 ? -13.781 14.164 17.438 1 98.06 103 VAL A C 1
ATOM 844 O O . VAL A 1 103 ? -14.758 14.211 16.688 1 98.06 103 VAL A O 1
ATOM 847 N N . ASP A 1 104 ? -13.805 14.633 18.641 1 97.69 104 ASP A N 1
ATOM 848 C CA . ASP A 1 104 ? -14.961 15.359 19.172 1 97.69 104 ASP A CA 1
ATOM 849 C C . ASP A 1 104 ? -14.93 16.828 18.75 1 97.69 104 ASP A C 1
ATOM 851 O O . ASP A 1 104 ? -14.195 17.625 19.344 1 97.69 104 ASP A O 1
ATOM 855 N N . LEU A 1 105 ? -15.758 17.125 17.859 1 95.88 105 LEU A N 1
ATOM 856 C CA . LEU A 1 105 ? -15.742 18.484 17.297 1 95.88 105 LEU A CA 1
ATOM 857 C C . LEU A 1 105 ? -16.344 19.484 18.281 1 95.88 105 LEU A C 1
ATOM 859 O O . LEU A 1 105 ? -16.172 20.688 18.109 1 95.88 105 LEU A O 1
ATOM 863 N N . ASP A 1 106 ? -17.031 18.984 19.297 1 96.75 106 ASP A N 1
ATOM 864 C CA . ASP A 1 106 ? -17.641 19.875 20.297 1 96.75 106 ASP A CA 1
ATOM 865 C C . ASP A 1 106 ? -16.656 20.188 21.422 1 96.75 106 ASP A C 1
ATOM 867 O O . ASP A 1 106 ? -16.875 21.094 22.219 1 96.75 106 ASP A O 1
ATOM 871 N N . ASP A 1 107 ? -15.602 19.484 21.469 1 96.81 107 ASP A N 1
ATOM 872 C CA . ASP A 1 107 ? -14.555 19.766 22.453 1 96.81 107 ASP A CA 1
ATOM 873 C C . ASP A 1 107 ? -13.867 21.094 22.156 1 96.81 107 ASP A C 1
ATOM 875 O O . ASP A 1 107 ? -13.555 21.406 21.016 1 96.81 107 ASP A O 1
ATOM 879 N N . GLU A 1 108 ? -13.539 21.844 23.234 1 97.44 108 GLU A N 1
ATOM 880 C CA . GLU A 1 108 ? -12.93 23.156 23.109 1 97.44 108 GLU A CA 1
ATOM 881 C C . GLU A 1 108 ? -11.609 23.094 22.359 1 97.44 108 GLU A C 1
ATOM 883 O O . GLU A 1 108 ? -11.289 23.984 21.562 1 97.44 108 GLU A O 1
ATOM 888 N N . ILE A 1 109 ? -10.883 22.031 22.516 1 96.69 109 ILE A N 1
ATOM 889 C CA . ILE A 1 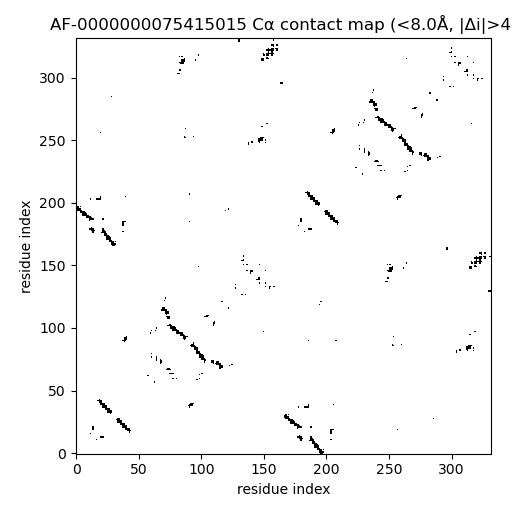109 ? -9.555 21.891 21.938 1 96.69 109 ILE A CA 1
ATOM 890 C C . ILE A 1 109 ? -9.664 21.781 20.422 1 96.69 109 ILE A C 1
ATOM 892 O O . ILE A 1 109 ? -8.703 22.047 19.703 1 96.69 109 ILE A O 1
ATOM 896 N N . ASN A 1 110 ? -10.852 21.359 19.859 1 98 110 ASN A N 1
ATOM 897 C CA . ASN A 1 110 ? -11.023 21.109 18.438 1 98 110 ASN A CA 1
ATOM 898 C C . ASN A 1 110 ? -11.836 22.203 17.766 1 98 110 ASN A C 1
ATOM 900 O O . ASN A 1 110 ? -12.195 22.094 16.594 1 98 110 ASN A O 1
ATOM 904 N N . LYS A 1 111 ? -12.164 23.234 18.484 1 97 111 LYS A N 1
ATOM 905 C CA . LYS A 1 111 ? -12.969 24.312 17.922 1 97 111 LYS A CA 1
ATOM 906 C C . LYS A 1 111 ? -12.156 25.172 16.953 1 97 111 LYS A C 1
ATOM 908 O O . LYS A 1 111 ? -12.711 25.734 16 1 97 111 LYS A O 1
ATOM 913 N N . ASN A 1 112 ? -10.875 25.328 17.25 1 96.44 112 ASN A N 1
ATOM 914 C CA . ASN A 1 112 ? -9.992 26.094 16.359 1 96.44 112 ASN A CA 1
ATOM 915 C C . ASN A 1 112 ? -8.711 25.312 16.062 1 96.44 112 ASN A C 1
ATOM 917 O O . ASN A 1 112 ? -7.625 25.703 16.5 1 96.44 112 ASN A O 1
ATOM 921 N N . PRO A 1 113 ? -8.883 24.25 15.227 1 97.06 113 PRO A N 1
ATOM 922 C CA . PRO A 1 113 ? -7.699 23.453 14.922 1 97.06 113 PRO A CA 1
ATOM 923 C C . PRO A 1 113 ? -6.625 24.234 14.18 1 97.06 113 PRO A C 1
ATOM 925 O O . PRO A 1 113 ? -6.938 25 13.25 1 97.06 113 PRO A O 1
ATOM 928 N N . GLN A 1 114 ? -5.355 24.094 14.656 1 97.56 114 GLN A N 1
ATOM 929 C CA . GLN A 1 114 ? -4.211 24.75 14.047 1 97.56 114 GLN A CA 1
ATOM 930 C C . GLN A 1 114 ? -3.15 23.734 13.625 1 97.56 114 GLN A C 1
ATOM 932 O O . GLN A 1 114 ? -2.559 23.062 14.461 1 97.56 114 GLN A O 1
ATOM 937 N N . GLN A 1 115 ? -2.938 23.672 12.352 1 98.12 115 GLN A N 1
ATOM 938 C CA . GLN A 1 115 ? -1.877 22.797 11.852 1 98.12 115 GLN A CA 1
ATOM 939 C C . GLN A 1 115 ? -0.511 23.266 12.359 1 98.12 115 GLN A C 1
ATOM 941 O O . GLN A 1 115 ? -0.285 24.453 12.555 1 98.12 115 GLN A O 1
ATOM 946 N N . LYS A 1 116 ? 0.328 22.375 12.625 1 97.94 116 LYS A N 1
ATOM 947 C CA . LYS A 1 116 ? 1.733 22.594 12.945 1 97.94 116 LYS A CA 1
ATOM 948 C C . LYS A 1 116 ? 2.648 21.922 11.938 1 97.94 116 LYS A C 1
ATOM 950 O O . LYS A 1 116 ? 3.367 20.984 12.273 1 97.94 116 LYS A O 1
ATOM 955 N N . LEU A 1 117 ? 2.664 22.453 10.773 1 97 117 LEU A N 1
ATOM 956 C CA . LEU A 1 117 ? 3.354 21.844 9.648 1 97 117 LEU A CA 1
ATOM 957 C C . LEU A 1 117 ? 4.832 22.219 9.633 1 97 117 LEU A C 1
ATOM 959 O O . LEU A 1 117 ? 5.191 23.344 9.984 1 97 117 LEU A O 1
ATOM 963 N N . GLU A 1 118 ? 5.633 21.328 9.242 1 94.31 118 GLU A N 1
ATOM 964 C CA . GLU A 1 118 ? 7.02 21.656 8.914 1 94.31 118 GLU A CA 1
ATOM 965 C C . GLU A 1 118 ? 7.109 22.469 7.633 1 94.31 118 GLU A C 1
ATOM 967 O O . GLU A 1 118 ? 6.141 22.562 6.875 1 94.31 118 GLU A O 1
ATOM 972 N N . GLU A 1 119 ? 8.273 23.016 7.344 1 92.44 119 GLU A N 1
ATOM 973 C CA . GLU A 1 119 ? 8.492 23.922 6.219 1 92.44 119 GLU A CA 1
ATOM 974 C C . GLU A 1 119 ? 8.25 23.219 4.891 1 92.44 119 GLU A C 1
ATOM 976 O O . GLU A 1 119 ? 7.809 23.828 3.92 1 92.44 119 GLU A O 1
ATOM 981 N N . ASP A 1 120 ? 8.461 21.938 4.875 1 91.88 120 ASP A N 1
ATOM 982 C CA . ASP A 1 120 ? 8.391 21.219 3.609 1 91.88 120 ASP A CA 1
ATOM 983 C C . ASP A 1 120 ? 7.059 20.5 3.461 1 91.88 120 ASP A C 1
ATOM 985 O O . ASP A 1 120 ? 6.887 19.672 2.561 1 91.88 120 ASP A O 1
ATOM 989 N N . GLU A 1 121 ? 6.129 20.75 4.305 1 95.12 121 GLU A N 1
ATOM 990 C CA . GLU A 1 121 ? 4.816 20.109 4.238 1 95.12 121 GLU A CA 1
ATOM 991 C C . GLU A 1 121 ? 3.762 21.078 3.707 1 95.12 121 GLU A C 1
ATOM 993 O O . GLU A 1 121 ? 3.637 22.203 4.199 1 95.12 121 GLU A O 1
ATOM 998 N N . PHE A 1 122 ? 3.062 20.672 2.689 1 95.75 122 PHE A N 1
ATOM 999 C CA . PHE A 1 122 ? 1.947 21.391 2.096 1 95.75 122 PHE A CA 1
ATOM 1000 C C . PHE A 1 122 ? 0.679 20.547 2.115 1 95.75 122 PHE A C 1
ATOM 1002 O O . PHE A 1 122 ? 0.459 19.734 1.217 1 95.75 122 PHE A O 1
ATOM 1009 N N . ILE A 1 123 ? -0.124 20.75 3.152 1 96.69 123 ILE A N 1
ATOM 1010 C CA . ILE A 1 123 ? -1.267 19.875 3.42 1 96.69 123 ILE A CA 1
ATOM 1011 C C . ILE A 1 123 ? -2.539 20.719 3.52 1 96.69 123 ILE A C 1
ATOM 1013 O O . ILE A 1 123 ? -2.588 21.703 4.266 1 96.69 123 ILE A O 1
ATOM 1017 N N . THR A 1 124 ? -3.516 20.375 2.68 1 96.81 124 THR A N 1
ATOM 1018 C CA . THR A 1 124 ? -4.863 20.922 2.766 1 96.81 124 THR A CA 1
ATOM 1019 C C . THR A 1 124 ? -5.82 19.922 3.398 1 96.81 124 THR A C 1
ATOM 1021 O O . THR A 1 124 ? -5.797 18.734 3.062 1 96.81 124 THR A O 1
ATOM 1024 N N . ILE A 1 125 ? -6.617 20.391 4.367 1 97.25 125 ILE A N 1
ATOM 1025 C CA . ILE A 1 125 ? -7.574 19.531 5.043 1 97.25 125 ILE A CA 1
ATOM 1026 C C . ILE A 1 125 ? -8.93 19.594 4.336 1 97.25 125 ILE A C 1
ATOM 1028 O O . ILE A 1 125 ? -9.43 20.688 4.062 1 97.25 125 ILE A O 1
ATOM 1032 N N . VAL A 1 126 ? -9.477 18.469 4.047 1 97.06 126 VAL A N 1
ATOM 1033 C CA . VAL A 1 126 ? -10.82 18.375 3.475 1 97.06 126 VAL A CA 1
ATOM 1034 C C . VAL A 1 126 ? -11.68 17.453 4.332 1 97.06 126 VAL A C 1
ATOM 1036 O O . VAL A 1 126 ? -11.227 16.391 4.762 1 97.06 126 VAL A O 1
ATOM 1039 N N . ILE A 1 127 ? -12.82 17.922 4.664 1 96.25 127 ILE A N 1
ATOM 1040 C CA . ILE A 1 127 ? -13.773 17.109 5.395 1 96.25 127 ILE A CA 1
ATOM 1041 C C . ILE A 1 127 ? -14.719 16.422 4.414 1 96.25 127 ILE A C 1
ATOM 1043 O O . ILE A 1 127 ? -15.391 17.078 3.621 1 96.25 127 ILE A O 1
ATOM 1047 N N . VAL A 1 128 ? -14.742 15.062 4.438 1 97.75 128 VAL A N 1
ATOM 1048 C CA . VAL A 1 128 ? -15.539 14.273 3.508 1 97.75 128 VAL A CA 1
ATOM 1049 C C . VAL A 1 128 ? -16.484 13.367 4.285 1 97.75 128 VAL A C 1
ATOM 1051 O O . VAL A 1 128 ? -16.062 12.586 5.141 1 97.75 128 VAL A O 1
ATOM 1054 N N . PRO A 1 129 ? -17.875 13.492 4 1 97.25 129 PRO A N 1
ATOM 1055 C CA . PRO A 1 129 ? -18.734 12.453 4.57 1 97.25 129 PRO A CA 1
ATOM 1056 C C . PRO A 1 129 ? -18.312 11.047 4.156 1 97.25 129 PRO A C 1
ATOM 1058 O O . PRO A 1 129 ? -17.953 10.82 2.994 1 97.25 129 PRO A O 1
ATOM 1061 N N . ILE A 1 130 ? -18.328 10.164 5.117 1 97.19 130 ILE A N 1
ATOM 1062 C CA . ILE A 1 130 ? -17.844 8.805 4.883 1 97.19 130 ILE A CA 1
ATOM 1063 C C . ILE A 1 130 ? -18.609 8.172 3.732 1 97.19 130 ILE A C 1
ATOM 1065 O O . ILE A 1 130 ? -18.047 7.445 2.916 1 97.19 130 ILE A O 1
ATOM 1069 N N . LYS A 1 131 ? -19.922 8.438 3.635 1 96.25 131 LYS A N 1
ATOM 1070 C CA . LYS A 1 131 ? -20.766 7.859 2.598 1 96.25 131 LYS A CA 1
ATOM 1071 C C . LYS A 1 131 ? -20.344 8.328 1.21 1 96.25 131 LYS A C 1
ATOM 1073 O O . LYS A 1 131 ? -20.672 7.703 0.204 1 96.25 131 LYS A O 1
ATOM 1078 N N . ASN A 1 132 ? -19.578 9.469 1.101 1 97.88 132 ASN A N 1
ATOM 1079 C CA . ASN A 1 132 ? -19.156 10.047 -0.17 1 97.88 132 ASN A CA 1
ATOM 1080 C C . ASN A 1 132 ? -17.672 9.812 -0.427 1 97.88 132 ASN A C 1
ATOM 1082 O O . ASN A 1 132 ? -17.109 10.352 -1.382 1 97.88 132 ASN A O 1
ATOM 1086 N N . LEU A 1 133 ? -17.047 9.031 0.435 1 98.44 133 LEU A N 1
ATOM 1087 C CA . LEU A 1 133 ? -15.594 8.898 0.366 1 98.44 133 LEU A CA 1
ATOM 1088 C C . LEU A 1 133 ? -15.164 8.328 -0.98 1 98.44 133 LEU A C 1
ATOM 1090 O O . LEU A 1 133 ? -14.289 8.883 -1.647 1 98.44 133 LEU A O 1
ATOM 1094 N N . PHE A 1 134 ? -15.797 7.281 -1.428 1 98.38 134 PHE A N 1
ATOM 1095 C CA . PHE A 1 134 ? -15.43 6.633 -2.682 1 98.38 134 PHE A CA 1
ATOM 1096 C C . PHE A 1 134 ? -15.594 7.594 -3.855 1 98.38 134 PHE A C 1
ATOM 1098 O O . PHE A 1 134 ? -14.672 7.77 -4.652 1 98.38 134 PHE A O 1
ATOM 1105 N N . SER A 1 135 ? -16.75 8.219 -3.979 1 98.38 135 SER A N 1
ATOM 1106 C CA . SER A 1 135 ? -17.016 9.141 -5.086 1 98.38 135 SER A CA 1
ATOM 1107 C C . SER A 1 135 ? -16.062 10.336 -5.043 1 98.38 135 SER A C 1
ATOM 1109 O O . SER A 1 135 ? -15.633 10.836 -6.086 1 98.38 135 SER A O 1
ATOM 1111 N N . THR A 1 136 ? -15.766 10.781 -3.865 1 98.69 136 THR A N 1
ATOM 1112 C CA . THR A 1 136 ? -14.828 11.891 -3.719 1 98.69 136 THR A CA 1
ATOM 1113 C C . THR A 1 136 ? -13.453 11.508 -4.25 1 98.69 136 THR A C 1
ATOM 1115 O O . THR A 1 136 ? -12.828 12.281 -4.977 1 98.69 136 THR A O 1
ATOM 1118 N N . LEU A 1 137 ? -12.992 10.305 -3.924 1 98.62 137 LEU A N 1
ATOM 1119 C CA . LEU A 1 137 ? -11.68 9.859 -4.387 1 98.62 137 LEU A CA 1
ATOM 1120 C C . LEU A 1 137 ? -11.672 9.672 -5.898 1 98.62 137 LEU A C 1
ATOM 1122 O O . LEU A 1 137 ? -10.656 9.938 -6.555 1 98.62 137 LEU A O 1
ATOM 1126 N N . GLN A 1 138 ? -12.789 9.242 -6.473 1 98.12 138 GLN A N 1
ATOM 1127 C CA . GLN A 1 138 ? -12.906 9.164 -7.926 1 98.12 138 GLN A CA 1
ATOM 1128 C C . GLN A 1 138 ? -12.734 10.539 -8.562 1 98.12 138 GLN A C 1
ATOM 1130 O O . GLN A 1 138 ? -12.016 10.68 -9.562 1 98.12 138 GLN A O 1
ATOM 1135 N N . GLU A 1 139 ? -13.391 11.484 -8.008 1 98.38 139 GLU A N 1
ATOM 1136 C CA . GLU A 1 139 ? -13.289 12.852 -8.523 1 98.38 139 GLU A CA 1
ATOM 1137 C C . GLU A 1 139 ? -11.867 13.383 -8.406 1 98.38 139 GLU A C 1
ATOM 1139 O O . GLU A 1 139 ? -11.375 14.062 -9.312 1 98.38 139 GLU A O 1
ATOM 1144 N N . TYR A 1 140 ? -11.227 13.055 -7.281 1 98.25 140 TYR A N 1
ATOM 1145 C CA . TYR A 1 140 ? -9.852 13.492 -7.09 1 98.25 140 TYR A CA 1
ATOM 1146 C C . TYR A 1 140 ? -8.93 12.875 -8.133 1 98.25 140 TYR A C 1
ATOM 1148 O O . TYR A 1 140 ? -8.039 13.539 -8.664 1 98.25 140 TYR A O 1
ATOM 1156 N N . GLU A 1 141 ? -9.094 11.594 -8.391 1 97.69 141 GLU A N 1
ATOM 1157 C CA . GLU A 1 141 ? -8.289 10.961 -9.438 1 97.69 141 GLU A CA 1
ATOM 1158 C C . GLU A 1 141 ? -8.484 11.664 -10.781 1 97.69 141 GLU A C 1
ATOM 1160 O O . GLU A 1 141 ? -7.516 11.891 -11.508 1 97.69 141 GLU A O 1
ATOM 1165 N N . LYS A 1 142 ? -9.734 11.984 -11.125 1 97.44 142 LYS A N 1
ATOM 1166 C CA . LYS A 1 142 ? -10.039 12.672 -12.375 1 97.44 142 LYS A CA 1
ATOM 1167 C C . LYS A 1 142 ? -9.336 14.023 -12.445 1 97.44 142 LYS A C 1
ATOM 1169 O O . LYS A 1 142 ? -8.984 14.492 -13.531 1 97.44 142 LYS A O 1
ATOM 1174 N N . LYS A 1 143 ? -9.062 14.602 -11.352 1 97.25 143 LYS A N 1
ATOM 1175 C CA . LYS A 1 143 ? -8.398 15.898 -11.289 1 97.25 143 LYS A CA 1
ATOM 1176 C C . LYS A 1 143 ? -6.879 15.742 -11.281 1 97.25 143 LYS A C 1
ATOM 1178 O O . LYS A 1 143 ? -6.148 16.719 -11.164 1 97.25 143 LYS A O 1
ATOM 1183 N N . GLY A 1 144 ? -6.406 14.5 -11.242 1 95.88 144 GLY A N 1
ATOM 1184 C CA . GLY A 1 144 ? -4.98 14.258 -11.375 1 95.88 144 GLY A CA 1
ATOM 1185 C C . GLY A 1 144 ? -4.297 13.969 -10.047 1 95.88 144 GLY A C 1
ATOM 1186 O O . GLY A 1 144 ? -3.068 13.891 -9.984 1 95.88 144 GLY A O 1
ATOM 1187 N N . TYR A 1 145 ? -5.055 13.781 -8.961 1 96.44 145 TYR A N 1
ATOM 1188 C CA . TYR A 1 145 ? -4.469 13.477 -7.66 1 96.44 145 TYR A CA 1
ATOM 1189 C C . TYR A 1 145 ? -4.168 11.984 -7.531 1 96.44 145 TYR A C 1
ATOM 1191 O O . TYR A 1 145 ? -4.945 11.148 -7.996 1 96.44 145 TYR A O 1
ATOM 1199 N N . GLY A 1 146 ? -2.961 11.664 -6.945 1 96.25 146 GLY A N 1
ATOM 1200 C CA . GLY A 1 146 ? -2.695 10.289 -6.559 1 96.25 146 GLY A CA 1
ATOM 1201 C C . GLY A 1 146 ? -3.504 9.836 -5.359 1 96.25 146 GLY A C 1
ATOM 1202 O O . GLY A 1 146 ? -3.621 10.562 -4.371 1 96.25 146 GLY A O 1
ATOM 1203 N N . ILE A 1 147 ? -4.109 8.625 -5.504 1 98.38 147 ILE A N 1
ATOM 1204 C CA . ILE A 1 147 ? -4.926 8.094 -4.418 1 98.38 147 ILE A CA 1
ATOM 1205 C C . ILE A 1 147 ? -4.094 7.137 -3.568 1 98.38 147 ILE A C 1
ATOM 1207 O O . ILE A 1 147 ? -3.439 6.238 -4.102 1 98.38 147 ILE A O 1
ATOM 1211 N N . ASP A 1 148 ? -4.09 7.41 -2.262 1 97.5 148 ASP A N 1
ATOM 1212 C CA . ASP A 1 148 ? -3.406 6.5 -1.35 1 97.5 148 ASP A CA 1
ATOM 1213 C C . ASP A 1 148 ? -4.023 5.102 -1.404 1 97.5 148 ASP A C 1
ATOM 1215 O O . ASP A 1 148 ? -5.25 4.961 -1.411 1 97.5 148 ASP A O 1
ATOM 1219 N N . SER A 1 149 ? -3.182 4.105 -1.366 1 97.31 149 SER A N 1
ATOM 1220 C CA . SER A 1 149 ? -3.637 2.73 -1.562 1 97.31 149 SER A CA 1
ATOM 1221 C C . SER A 1 149 ? -4.539 2.279 -0.418 1 97.31 149 SER A C 1
ATOM 1223 O O . SER A 1 149 ? -5.57 1.646 -0.648 1 97.31 149 SER A O 1
ATOM 1225 N N . ASN A 1 150 ? -4.156 2.551 0.792 1 97.56 150 ASN A N 1
ATOM 1226 C CA . ASN A 1 150 ? -4.969 2.123 1.927 1 97.56 150 ASN A CA 1
ATOM 1227 C C . ASN A 1 150 ? -6.32 2.832 1.947 1 97.56 150 ASN A C 1
ATOM 1229 O O . ASN A 1 150 ? -7.359 2.191 2.107 1 97.56 150 ASN A O 1
ATOM 1233 N N . LEU A 1 151 ? -6.293 4.125 1.736 1 98.12 151 LEU A N 1
ATOM 1234 C CA . LEU A 1 151 ? -7.523 4.906 1.749 1 98.12 151 LEU A CA 1
ATOM 1235 C C . LEU A 1 151 ? -8.445 4.492 0.604 1 98.12 151 LEU A C 1
ATOM 1237 O O . LEU A 1 151 ? -9.648 4.336 0.798 1 98.12 151 LEU A O 1
ATOM 1241 N N . GLY A 1 152 ? -7.82 4.32 -0.571 1 98.56 152 GLY A N 1
ATOM 1242 C CA . GLY A 1 152 ? -8.602 3.916 -1.729 1 98.56 152 GLY A CA 1
ATOM 1243 C C . GLY A 1 152 ? -9.234 2.547 -1.574 1 98.56 152 GLY A C 1
ATOM 1244 O O . GLY A 1 152 ? -10.398 2.352 -1.928 1 98.56 152 GLY A O 1
ATOM 1245 N N . SER A 1 153 ? -8.5 1.622 -1.09 1 98.56 153 SER A N 1
ATOM 1246 C CA . SER A 1 153 ? -9.023 0.271 -0.901 1 98.56 153 SER A CA 1
ATOM 1247 C C . SER A 1 153 ? -10.109 0.24 0.168 1 98.56 153 SER A C 1
ATOM 1249 O O . SER A 1 153 ? -11.109 -0.461 0.02 1 98.56 153 SER A O 1
ATOM 1251 N N . PHE A 1 154 ? -9.891 1.021 1.251 1 98.62 154 PHE A N 1
ATOM 1252 C CA . PHE A 1 154 ? -10.898 1.152 2.295 1 98.62 154 PHE A CA 1
ATOM 1253 C C . PHE A 1 154 ? -12.203 1.707 1.724 1 98.62 154 PHE A C 1
ATOM 1255 O O . PHE A 1 154 ? -13.273 1.159 1.97 1 98.62 154 PHE A O 1
ATOM 1262 N N . ALA A 1 155 ? -12.047 2.732 0.937 1 98.62 155 ALA A N 1
ATOM 1263 C CA . ALA A 1 155 ? -13.211 3.369 0.318 1 98.62 155 ALA A CA 1
ATOM 1264 C C . ALA A 1 155 ? -13.945 2.396 -0.601 1 98.62 155 ALA A C 1
ATOM 1266 O O . ALA A 1 155 ? -15.18 2.389 -0.65 1 98.62 155 ALA A O 1
ATOM 1267 N N . LEU A 1 156 ? -13.211 1.63 -1.336 1 98.25 156 LEU A N 1
ATOM 1268 C CA . LEU A 1 156 ? -13.805 0.63 -2.211 1 98.25 156 LEU A CA 1
ATOM 1269 C C . LEU A 1 156 ? -14.578 -0.409 -1.404 1 98.25 156 LEU A C 1
ATOM 1271 O O . LEU A 1 156 ? -15.664 -0.838 -1.809 1 98.25 156 LEU A O 1
ATOM 1275 N N . GLY A 1 157 ? -13.953 -0.826 -0.272 1 98.31 157 GLY A N 1
ATOM 1276 C CA . GLY A 1 157 ? -14.672 -1.732 0.608 1 98.31 157 GLY A CA 1
ATOM 1277 C C . GLY A 1 157 ? -16 -1.179 1.076 1 98.31 157 GLY A C 1
ATOM 1278 O O . GLY A 1 157 ? -17.016 -1.875 1.035 1 98.31 157 GLY A O 1
ATOM 1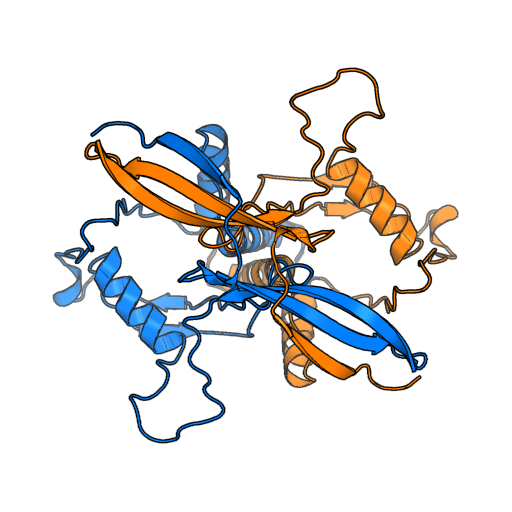279 N N . LEU A 1 158 ? -16 0.055 1.487 1 97.94 158 LEU A N 1
ATOM 1280 C CA . LEU A 1 158 ? -17.234 0.713 1.892 1 97.94 158 LEU A CA 1
ATOM 1281 C C . LEU A 1 158 ? -18.234 0.735 0.745 1 97.94 158 LEU A C 1
ATOM 1283 O O . LEU A 1 158 ? -19.406 0.368 0.926 1 97.94 158 LEU A O 1
ATOM 1287 N N . HIS A 1 159 ? -17.734 1.109 -0.398 1 96.88 159 HIS A N 1
ATOM 1288 C CA . HIS A 1 159 ? -18.594 1.305 -1.57 1 96.88 159 HIS A CA 1
ATOM 1289 C C . HIS A 1 159 ? -19.234 -0.005 -2.01 1 96.88 159 HIS A C 1
ATOM 1291 O O . HIS A 1 159 ? -20.406 -0.028 -2.389 1 96.88 159 HIS A O 1
ATOM 1297 N N . MET A 1 160 ? -18.516 -1.048 -1.92 1 96.5 160 MET A N 1
ATOM 1298 C CA . MET A 1 160 ? -18.984 -2.312 -2.48 1 96.5 160 MET A CA 1
ATOM 1299 C C . MET A 1 160 ? -19.719 -3.141 -1.427 1 96.5 160 MET A C 1
ATOM 1301 O O . MET A 1 160 ? -20.25 -4.203 -1.73 1 96.5 160 MET A O 1
ATOM 1305 N N . SER A 1 161 ? -19.703 -2.672 -0.211 1 96.69 161 SER A N 1
ATOM 1306 C CA . SER A 1 161 ? -20.25 -3.459 0.885 1 96.69 161 SER A CA 1
ATOM 1307 C C . SER A 1 161 ? -21.719 -3.811 0.631 1 96.69 161 SER A C 1
ATOM 1309 O O . SER A 1 161 ? -22.141 -4.941 0.878 1 96.69 161 SER A O 1
ATOM 1311 N N . ALA A 1 162 ? -22.484 -2.863 0.093 1 90.44 162 ALA A N 1
ATOM 1312 C CA . ALA A 1 162 ? -23.906 -3.098 -0.122 1 90.44 162 ALA A CA 1
ATOM 1313 C C . ALA A 1 162 ? -24.141 -4.223 -1.128 1 90.44 162 ALA A C 1
ATOM 1315 O O . ALA A 1 162 ? -25.016 -5.062 -0.941 1 90.44 162 ALA A O 1
ATOM 1316 N N . SER A 1 163 ? -23.312 -4.273 -2.146 1 91.31 163 SER A N 1
ATOM 1317 C CA . SER A 1 163 ? -23.484 -5.273 -3.195 1 91.31 163 SER A CA 1
ATOM 1318 C C . SER A 1 163 ? -22.875 -6.613 -2.791 1 91.31 163 SER A C 1
ATOM 1320 O O . SER A 1 163 ? -23.391 -7.672 -3.17 1 91.31 163 SER A O 1
ATOM 1322 N N . LEU A 1 164 ? -21.906 -6.598 -1.941 1 92.5 164 LEU A N 1
ATOM 1323 C CA . LEU A 1 164 ? -21.141 -7.812 -1.684 1 92.5 164 LEU A CA 1
ATOM 1324 C C . LEU A 1 164 ? -21.641 -8.516 -0.428 1 92.5 164 LEU A C 1
ATOM 1326 O O . LEU A 1 164 ? -21.469 -9.727 -0.281 1 92.5 164 LEU A O 1
ATOM 1330 N N . LEU A 1 165 ? -22.219 -7.777 0.456 1 87.06 165 LEU A N 1
ATOM 1331 C CA . LEU A 1 165 ? -22.594 -8.383 1.727 1 87.06 165 LEU A CA 1
ATOM 1332 C C . LEU A 1 165 ? -24.094 -8.688 1.752 1 87.06 165 LEU A C 1
ATOM 1334 O O . LEU A 1 165 ? -24.641 -9.078 2.789 1 87.06 165 LEU A O 1
ATOM 1338 N N . GLN A 1 166 ? -24.781 -8.672 0.641 1 78.94 166 GLN A N 1
ATOM 1339 C CA . GLN A 1 166 ? -26.188 -9.078 0.579 1 78.94 166 GLN A CA 1
ATOM 1340 C C . GLN A 1 166 ? -26.344 -10.578 0.793 1 78.94 166 GLN A C 1
ATOM 1342 O O . GLN A 1 166 ? -25.438 -11.352 0.459 1 78.94 166 GLN A O 1
ATOM 1347 N N . MET B 1 1 ? 7.977 -29.828 2.771 1 84.56 1 MET B N 1
ATOM 1348 C CA . MET B 1 1 ? 8.664 -28.578 2.455 1 84.56 1 MET B CA 1
ATOM 1349 C C . MET B 1 1 ? 9.109 -27.859 3.727 1 84.56 1 MET B C 1
ATOM 1351 O O . MET B 1 1 ? 8.57 -28.109 4.805 1 84.56 1 MET B O 1
ATOM 1355 N N . GLN B 1 2 ? 10.297 -27.188 3.666 1 89.5 2 GLN B N 1
ATOM 1356 C CA . GLN B 1 2 ? 10.781 -26.453 4.832 1 89.5 2 GLN B CA 1
ATOM 1357 C C . GLN B 1 2 ? 10.219 -25.031 4.855 1 89.5 2 GLN B C 1
ATOM 1359 O O . GLN B 1 2 ? 9.68 -24.562 3.854 1 89.5 2 GLN B O 1
ATOM 1364 N N . ASP B 1 3 ? 10.375 -24.391 6.039 1 91.38 3 ASP B N 1
ATOM 1365 C CA . ASP B 1 3 ? 10.055 -22.969 6.121 1 91.38 3 ASP B CA 1
ATOM 1366 C C . ASP B 1 3 ? 11.109 -22.125 5.414 1 91.38 3 ASP B C 1
ATOM 1368 O O . ASP B 1 3 ? 12.305 -22.359 5.578 1 91.38 3 ASP B O 1
ATOM 1372 N N . PRO B 1 4 ? 10.633 -21.297 4.594 1 92.75 4 PRO B N 1
ATOM 1373 C CA . PRO B 1 4 ? 11.625 -20.391 4.004 1 92.75 4 PRO B CA 1
ATOM 1374 C C . PRO B 1 4 ? 12.367 -19.562 5.055 1 92.75 4 PRO B C 1
ATOM 1376 O O . PRO B 1 4 ? 11.812 -19.281 6.121 1 92.75 4 PRO B O 1
ATOM 1379 N N . ARG B 1 5 ? 13.617 -19.203 4.723 1 93.69 5 ARG B N 1
ATOM 1380 C CA . ARG B 1 5 ? 14.391 -18.422 5.68 1 93.69 5 ARG B CA 1
ATOM 1381 C C . ARG B 1 5 ? 15.367 -17.5 4.965 1 93.69 5 ARG B C 1
ATOM 1383 O O . ARG B 1 5 ? 15.891 -17.828 3.9 1 93.69 5 ARG B O 1
ATOM 1390 N N . ILE B 1 6 ? 15.594 -16.391 5.52 1 93.5 6 ILE B N 1
ATOM 1391 C CA . ILE B 1 6 ? 16.609 -15.477 5.031 1 93.5 6 ILE B CA 1
ATOM 1392 C C . ILE B 1 6 ? 17.984 -15.914 5.535 1 93.5 6 ILE B C 1
ATOM 1394 O O . ILE B 1 6 ? 18.203 -16.047 6.746 1 93.5 6 ILE B O 1
ATOM 1398 N N . ASN B 1 7 ? 18.875 -16.094 4.625 1 96.62 7 ASN B N 1
ATOM 1399 C CA . ASN B 1 7 ? 20.219 -16.562 4.965 1 96.62 7 ASN B CA 1
ATOM 1400 C C . ASN B 1 7 ? 21.172 -15.406 5.23 1 96.62 7 ASN B C 1
ATOM 1402 O O . ASN B 1 7 ? 22.031 -15.492 6.105 1 96.62 7 ASN B O 1
ATOM 1406 N N . SER B 1 8 ? 21.047 -14.336 4.422 1 97.06 8 SER B N 1
ATOM 1407 C CA . SER B 1 8 ? 21.922 -13.18 4.574 1 97.06 8 SER B CA 1
ATOM 1408 C C . SER B 1 8 ? 21.328 -11.945 3.906 1 97.06 8 SER B C 1
ATOM 1410 O O . SER B 1 8 ? 20.406 -12.055 3.088 1 97.06 8 SER B O 1
ATOM 1412 N N . LYS B 1 9 ? 21.719 -10.812 4.344 1 96.31 9 LYS B N 1
ATOM 1413 C CA . LYS B 1 9 ? 21.406 -9.5 3.785 1 96.31 9 LYS B CA 1
ATOM 1414 C C . LYS B 1 9 ? 22.656 -8.633 3.682 1 96.31 9 LYS B C 1
ATOM 1416 O O . LYS B 1 9 ? 23.359 -8.438 4.668 1 96.31 9 LYS B O 1
ATOM 1421 N N . GLU B 1 10 ? 22.906 -8.07 2.537 1 97.19 10 GLU B N 1
ATOM 1422 C CA . GLU B 1 10 ? 24.094 -7.234 2.338 1 97.19 10 GLU B CA 1
ATOM 1423 C C . GLU B 1 10 ? 23.766 -5.992 1.52 1 97.19 10 GLU B C 1
ATOM 1425 O O . GLU B 1 10 ? 22.875 -6.023 0.664 1 97.19 10 GLU B O 1
ATOM 1430 N N . PRO B 1 11 ? 24.453 -4.945 1.831 1 96.81 11 PRO B N 1
ATOM 1431 C CA . PRO B 1 11 ? 24.25 -3.77 0.983 1 96.81 11 PRO B CA 1
ATOM 1432 C C . PRO B 1 11 ? 24.453 -4.066 -0.499 1 96.81 11 PRO B C 1
ATOM 1434 O O . PRO B 1 11 ? 25.344 -4.844 -0.854 1 96.81 11 PRO B O 1
ATOM 1437 N N . LEU B 1 12 ? 23.625 -3.494 -1.354 1 97.5 12 LEU B N 1
ATOM 1438 C CA . LEU B 1 12 ? 23.688 -3.65 -2.803 1 97.5 12 LEU B CA 1
ATOM 1439 C C . LEU B 1 12 ? 23.906 -2.305 -3.486 1 97.5 12 LEU B C 1
ATOM 1441 O O . LEU B 1 12 ? 23.094 -1.383 -3.33 1 97.5 12 LEU B O 1
ATOM 1445 N N . GLU B 1 13 ? 25 -2.201 -4.215 1 96.38 13 GLU B N 1
ATOM 1446 C CA . GLU B 1 13 ? 25.234 -0.953 -4.934 1 96.38 13 GLU B CA 1
ATOM 1447 C C . GLU B 1 13 ? 24.281 -0.805 -6.117 1 96.38 13 GLU B C 1
ATOM 1449 O O . GLU B 1 13 ? 24 -1.779 -6.816 1 96.38 13 GLU B O 1
ATOM 1454 N N . ASN B 1 14 ? 23.891 0.364 -6.359 1 95.94 14 ASN B N 1
ATOM 1455 C CA . ASN B 1 14 ? 22.906 0.652 -7.395 1 95.94 14 ASN B CA 1
ATOM 1456 C C . ASN B 1 14 ? 23.344 0.12 -8.75 1 95.94 14 ASN B C 1
ATOM 1458 O O . ASN B 1 14 ? 22.547 -0.478 -9.477 1 95.94 14 ASN B O 1
ATOM 1462 N N . LYS B 1 15 ? 24.578 0.239 -9.102 1 93.5 15 LYS B N 1
ATOM 1463 C CA . LYS B 1 15 ? 25.109 -0.182 -10.391 1 93.5 15 LYS B CA 1
ATOM 1464 C C . LYS B 1 15 ? 25.062 -1.701 -10.539 1 93.5 15 LYS B C 1
ATOM 1466 O O . LYS B 1 15 ? 25.125 -2.225 -11.656 1 93.5 15 LYS B O 1
ATOM 1471 N N . GLU B 1 16 ? 25 -2.369 -9.453 1 94.69 16 GLU B N 1
ATOM 1472 C CA . GLU B 1 16 ? 25 -3.828 -9.461 1 94.69 16 GLU B CA 1
ATOM 1473 C C . GLU B 1 16 ? 23.594 -4.391 -9.375 1 94.69 16 GLU B C 1
ATOM 1475 O O . GLU B 1 16 ? 23.391 -5.598 -9.523 1 94.69 16 GLU B O 1
ATOM 1480 N N . SER B 1 17 ? 22.672 -3.498 -9.07 1 94.94 17 SER B N 1
ATOM 1481 C CA . SER B 1 17 ? 21.297 -3.949 -8.906 1 94.94 17 SER B CA 1
ATOM 1482 C C . SER B 1 17 ? 20.656 -4.285 -10.25 1 94.94 17 SER B C 1
ATOM 1484 O O . SER B 1 17 ? 20.922 -3.617 -11.25 1 94.94 17 SER B O 1
ATOM 1486 N N . ARG B 1 18 ? 19.828 -5.293 -10.266 1 92.69 18 ARG B N 1
ATOM 1487 C CA . ARG B 1 18 ? 19.172 -5.734 -11.492 1 92.69 18 ARG B CA 1
ATOM 1488 C C . ARG B 1 18 ? 17.719 -5.277 -11.547 1 92.69 18 ARG B C 1
ATOM 1490 O O . ARG B 1 18 ? 17.219 -4.91 -12.609 1 92.69 18 ARG B O 1
ATOM 1497 N N . TRP B 1 19 ? 17.062 -5.223 -10.43 1 93.38 19 TRP B N 1
ATOM 1498 C CA . TRP B 1 19 ? 15.602 -5.113 -10.445 1 93.38 19 TRP B CA 1
ATOM 1499 C C . TRP B 1 19 ? 15.148 -3.791 -9.844 1 93.38 19 TRP B C 1
ATOM 1501 O O . TRP B 1 19 ? 14.109 -3.246 -10.234 1 93.38 19 TRP B O 1
ATOM 1511 N N . ILE B 1 20 ? 15.883 -3.283 -8.828 1 95.06 20 ILE B N 1
ATOM 1512 C CA . ILE B 1 20 ? 15.492 -2.057 -8.141 1 95.06 20 ILE B CA 1
ATOM 1513 C C . ILE B 1 20 ? 16.578 -1.001 -8.312 1 95.06 20 ILE B C 1
ATOM 1515 O O . ILE B 1 20 ? 17.766 -1.272 -8.07 1 95.06 20 ILE B O 1
ATOM 1519 N N . GLY B 1 21 ? 16.156 0.135 -8.695 1 95.88 21 GLY B N 1
ATOM 1520 C CA . GLY B 1 21 ? 17.062 1.263 -8.781 1 95.88 21 GLY B CA 1
ATOM 1521 C C . GLY B 1 21 ? 16.844 2.299 -7.699 1 95.88 21 GLY B C 1
ATOM 1522 O O . GLY B 1 21 ? 15.719 2.514 -7.258 1 95.88 21 GLY B O 1
ATOM 1523 N N . LEU B 1 22 ? 17.953 2.918 -7.285 1 97 22 LEU B N 1
ATOM 1524 C CA . LEU B 1 22 ? 17.922 4.016 -6.328 1 97 22 LEU B CA 1
ATOM 1525 C C . LEU B 1 22 ? 18.25 5.34 -7.012 1 97 22 LEU B C 1
ATOM 1527 O O . LEU B 1 22 ? 19.219 5.43 -7.766 1 97 22 LEU B O 1
ATOM 1531 N N . TYR B 1 23 ? 17.438 6.355 -6.73 1 97.38 23 TYR B N 1
ATOM 1532 C CA . TYR B 1 23 ? 17.609 7.625 -7.426 1 97.38 23 TYR B CA 1
ATOM 1533 C C . TYR B 1 23 ? 17.484 8.797 -6.461 1 97.38 23 TYR B C 1
ATOM 1535 O O . TYR B 1 23 ? 16.781 8.703 -5.449 1 97.38 23 TYR B O 1
ATOM 1543 N N . LYS B 1 24 ? 18.156 9.812 -6.738 1 97.38 24 LYS B N 1
ATOM 1544 C CA . LYS B 1 24 ? 18 11.117 -6.109 1 97.38 24 LYS B CA 1
ATOM 1545 C C . LYS B 1 24 ? 17.188 12.062 -7.004 1 97.38 24 LYS B C 1
ATOM 1547 O O . LYS B 1 24 ? 17.547 12.273 -8.164 1 97.38 24 LYS B O 1
ATOM 1552 N N . LEU B 1 25 ? 16.156 12.602 -6.465 1 96.69 25 LEU B N 1
ATOM 1553 C CA . LEU B 1 25 ? 15.312 13.57 -7.168 1 96.69 25 LEU B CA 1
ATOM 1554 C C . LEU B 1 25 ? 15.562 14.984 -6.652 1 96.69 25 LEU B C 1
ATOM 1556 O O . LEU B 1 25 ? 15.641 15.195 -5.441 1 96.69 25 LEU B O 1
ATOM 1560 N N . GLU B 1 26 ? 15.773 15.836 -7.539 1 97.5 26 GLU B N 1
ATOM 1561 C CA . GLU B 1 26 ? 15.688 17.25 -7.227 1 97.5 26 GLU B CA 1
ATOM 1562 C C . GLU B 1 26 ? 14.352 17.844 -7.676 1 97.5 26 GLU B C 1
ATOM 1564 O O . GLU B 1 26 ? 13.922 17.625 -8.812 1 97.5 26 GLU B O 1
ATOM 1569 N N . TYR B 1 27 ? 13.664 18.516 -6.785 1 96.31 27 TYR B N 1
ATOM 1570 C CA . TYR B 1 27 ? 12.375 19.109 -7.168 1 96.31 27 TYR B CA 1
ATOM 1571 C C . TYR B 1 27 ? 12.211 20.484 -6.562 1 96.31 27 TYR B C 1
ATOM 1573 O O . TYR B 1 27 ? 12.93 20.859 -5.633 1 96.31 27 TYR B O 1
ATOM 1581 N N . SER B 1 28 ? 11.352 21.281 -7.164 1 97.25 28 SER B N 1
ATOM 1582 C CA . SER B 1 28 ? 10.938 22.578 -6.625 1 97.25 28 SER B CA 1
ATOM 1583 C C . SER B 1 28 ? 9.586 22.469 -5.926 1 97.25 28 SER B C 1
ATOM 1585 O O . SER B 1 28 ? 8.609 22.016 -6.52 1 97.25 28 SER B O 1
ATOM 1587 N N . ASP B 1 29 ? 9.602 22.938 -4.66 1 95.69 29 ASP B N 1
ATOM 1588 C CA . ASP B 1 29 ? 8.344 22.875 -3.92 1 95.69 29 ASP B CA 1
ATOM 1589 C C . ASP B 1 29 ? 7.43 24.031 -4.289 1 95.69 29 ASP B C 1
ATOM 1591 O O . ASP B 1 29 ? 7.777 24.859 -5.133 1 95.69 29 ASP B O 1
ATOM 1595 N N . PRO B 1 30 ? 6.199 24.109 -3.734 1 94.56 30 PRO B N 1
ATOM 1596 C CA . PRO B 1 30 ? 5.246 25.141 -4.141 1 94.56 30 PRO B CA 1
ATOM 1597 C C . PRO B 1 30 ? 5.738 26.547 -3.836 1 94.56 30 PRO B C 1
ATOM 1599 O O . PRO B 1 30 ? 5.234 27.531 -4.402 1 94.56 30 PRO B O 1
ATOM 1602 N N . LYS B 1 31 ? 6.703 26.688 -2.973 1 95.38 31 LYS B N 1
ATOM 1603 C CA . LYS B 1 31 ? 7.273 27.984 -2.641 1 95.38 31 LYS B CA 1
ATOM 1604 C C . LYS B 1 31 ? 8.484 28.297 -3.518 1 95.38 31 LYS B C 1
ATOM 1606 O O . LYS B 1 31 ? 9.102 29.359 -3.381 1 95.38 31 LYS B O 1
ATOM 1611 N N . GLY B 1 32 ? 8.859 27.297 -4.332 1 94.69 32 GLY B N 1
ATOM 1612 C CA . GLY B 1 32 ? 9.961 27.5 -5.254 1 94.69 32 GLY B CA 1
ATOM 1613 C C . GLY B 1 32 ? 11.297 27.047 -4.695 1 94.69 32 GLY B C 1
ATOM 1614 O O . GLY B 1 32 ? 12.336 27.234 -5.336 1 94.69 32 GLY B O 1
ATOM 1615 N N . ASN B 1 33 ? 11.266 26.516 -3.496 1 96 33 ASN B N 1
ATOM 1616 C CA . ASN B 1 33 ? 12.5 26.016 -2.896 1 96 33 ASN B CA 1
ATOM 1617 C C . ASN B 1 33 ? 12.938 24.703 -3.523 1 96 33 ASN B C 1
ATOM 1619 O O . ASN B 1 33 ? 12.117 23.828 -3.791 1 96 33 ASN B O 1
ATOM 1623 N N . LYS B 1 34 ? 14.234 24.641 -3.752 1 96.31 34 LYS B N 1
ATOM 1624 C CA . LYS B 1 34 ? 14.812 23.391 -4.223 1 96.31 34 LYS B CA 1
ATOM 1625 C C . LYS B 1 34 ? 14.906 22.375 -3.092 1 96.31 34 LYS B C 1
ATOM 1627 O O . LYS B 1 34 ? 15.383 22.688 -2 1 96.31 34 LYS B O 1
ATOM 1632 N N . ARG B 1 35 ? 14.398 21.156 -3.414 1 95.94 35 ARG B N 1
ATOM 1633 C CA . ARG B 1 35 ? 14.398 20.078 -2.436 1 95.94 35 ARG B CA 1
ATOM 1634 C C . ARG B 1 35 ? 14.906 18.781 -3.059 1 95.94 35 ARG B C 1
ATOM 1636 O O . ARG B 1 35 ? 14.938 18.641 -4.281 1 95.94 35 ARG B O 1
ATOM 1643 N N . PHE B 1 36 ? 15.375 17.922 -2.158 1 95.44 36 PHE B N 1
ATOM 1644 C CA . PHE B 1 36 ? 15.898 16.641 -2.602 1 95.44 36 PHE B CA 1
ATOM 1645 C C . PHE B 1 36 ? 15.117 15.484 -1.975 1 95.44 36 PHE B C 1
ATOM 1647 O O . PHE B 1 36 ? 14.648 15.594 -0.839 1 95.44 36 PHE B O 1
ATOM 1654 N N . TRP B 1 37 ? 14.961 14.461 -2.781 1 95.5 37 TRP B N 1
ATOM 1655 C CA . TRP B 1 37 ? 14.266 13.258 -2.346 1 95.5 37 TRP B CA 1
ATOM 1656 C C . TRP B 1 37 ? 14.969 12.008 -2.857 1 95.5 37 TRP B C 1
ATOM 1658 O O . TRP B 1 37 ? 15.586 12.023 -3.92 1 95.5 37 TRP B O 1
ATOM 1668 N N . GLU B 1 38 ? 15.016 10.953 -2.045 1 96.62 38 GLU B N 1
ATOM 1669 C CA . GLU B 1 38 ? 15.5 9.648 -2.475 1 96.62 38 GLU B CA 1
ATOM 1670 C C . GLU B 1 38 ? 14.344 8.711 -2.807 1 96.62 38 GLU B C 1
ATOM 1672 O O . GLU B 1 38 ? 13.359 8.641 -2.068 1 96.62 38 GLU B O 1
ATOM 1677 N N . ILE B 1 39 ? 14.453 8.016 -3.959 1 96.31 39 ILE B N 1
ATOM 1678 C CA . ILE B 1 39 ? 13.367 7.117 -4.355 1 96.31 39 ILE B CA 1
ATOM 1679 C C . ILE B 1 39 ? 13.953 5.809 -4.887 1 96.31 39 ILE B C 1
ATOM 1681 O O . ILE B 1 39 ? 15.031 5.797 -5.477 1 96.31 39 ILE B O 1
ATOM 1685 N N . ALA B 1 40 ? 13.281 4.738 -4.57 1 96.31 40 ALA B N 1
ATOM 1686 C CA . ALA B 1 40 ? 13.547 3.43 -5.16 1 96.31 40 ALA B CA 1
ATOM 1687 C C . ALA B 1 40 ? 12.508 3.088 -6.227 1 96.31 40 ALA B C 1
ATOM 1689 O O . ALA B 1 40 ? 11.305 3.27 -6.012 1 96.31 40 ALA B O 1
ATOM 1690 N N . GLU B 1 41 ? 12.969 2.605 -7.398 1 94.75 41 GLU B N 1
ATOM 1691 C CA . GLU B 1 41 ? 12.078 2.264 -8.508 1 94.75 41 GLU B CA 1
ATOM 1692 C C . GLU B 1 41 ? 12.461 0.922 -9.125 1 94.75 41 GLU B C 1
ATOM 1694 O O . GLU B 1 41 ? 13.633 0.552 -9.148 1 94.75 41 GLU B O 1
ATOM 1699 N N . ARG B 1 42 ? 11.43 0.247 -9.586 1 91.44 42 ARG B N 1
ATOM 1700 C CA . ARG B 1 42 ? 11.734 -0.939 -10.375 1 91.44 42 ARG B CA 1
ATOM 1701 C C . ARG B 1 42 ? 12.391 -0.559 -11.703 1 91.44 42 ARG B C 1
ATOM 1703 O O . ARG B 1 42 ? 11.945 0.382 -12.367 1 91.44 42 ARG B O 1
ATOM 1710 N N . LYS B 1 43 ? 13.469 -1.279 -12.047 1 86.81 43 LYS B N 1
ATOM 1711 C CA . LYS B 1 43 ? 14.18 -1.001 -13.297 1 86.81 43 LYS B CA 1
ATOM 1712 C C . LYS B 1 43 ? 13.43 -1.569 -14.492 1 86.81 43 LYS B C 1
ATOM 1714 O O . LYS B 1 43 ? 13.602 -1.099 -15.617 1 86.81 43 LYS B O 1
ATOM 1719 N N . THR B 1 44 ? 12.719 -2.699 -14.359 1 67.56 44 THR B N 1
ATOM 1720 C CA . THR B 1 44 ? 12.031 -3.373 -15.453 1 67.56 44 THR B CA 1
ATOM 1721 C C . THR B 1 44 ? 10.867 -2.529 -15.961 1 67.56 44 THR B C 1
ATOM 1723 O O . THR B 1 44 ? 10.242 -2.867 -16.969 1 67.56 44 THR B O 1
ATOM 1726 N N . ARG B 1 45 ? 10.516 -1.512 -15.281 1 57.88 45 ARG B N 1
ATOM 1727 C CA . ARG B 1 45 ? 9.422 -0.723 -15.836 1 57.88 45 ARG B CA 1
ATOM 1728 C C . ARG B 1 45 ? 9.82 -0.075 -17.156 1 57.88 45 ARG B C 1
ATOM 1730 O O . ARG B 1 45 ? 10.836 0.623 -17.234 1 57.88 45 ARG B O 1
ATOM 1737 N N . GLY B 1 46 ? 9.953 -0.783 -18.172 1 47.19 46 GLY B N 1
ATOM 1738 C CA . GLY B 1 46 ? 10.25 -0.24 -19.484 1 47.19 46 GLY B CA 1
ATOM 1739 C C . GLY B 1 46 ? 9.906 1.23 -19.609 1 47.19 46 GLY B C 1
ATOM 1740 O O . GLY B 1 46 ? 8.984 1.717 -18.953 1 47.19 46 GLY B O 1
ATOM 1741 N N . SER B 1 47 ? 10.953 2.059 -19.844 1 40.56 47 SER B N 1
ATOM 1742 C CA . SER B 1 47 ? 10.742 3.389 -20.406 1 40.56 47 SER B CA 1
ATOM 1743 C C . SER B 1 47 ? 9.578 3.395 -21.391 1 40.56 47 SER B C 1
ATOM 1745 O O . SER B 1 47 ? 9.703 2.914 -22.516 1 40.56 47 SER B O 1
ATOM 1747 N N . SER B 1 48 ? 8.438 3.104 -21.062 1 36.25 48 SER B N 1
ATOM 1748 C CA . SER B 1 48 ? 7.453 3.35 -22.109 1 36.25 48 SER B CA 1
ATOM 1749 C C . SER B 1 48 ? 7.746 4.648 -22.844 1 36.25 48 SER B C 1
ATOM 1751 O O . SER B 1 48 ? 7.102 4.957 -23.844 1 36.25 48 SER B O 1
ATOM 1753 N N . GLU B 1 49 ? 8.43 5.613 -22.359 1 34.72 49 GLU B N 1
ATOM 1754 C CA . GLU B 1 49 ? 8.547 6.754 -23.266 1 34.72 49 GLU B CA 1
ATOM 1755 C C . GLU B 1 49 ? 9.523 6.461 -24.406 1 34.72 49 GLU B C 1
ATOM 1757 O O . GLU B 1 49 ? 9.68 7.273 -25.312 1 34.72 49 GLU B O 1
ATOM 1762 N N . LEU B 1 50 ? 10.719 5.855 -24.344 1 32.16 50 LEU B N 1
ATOM 1763 C CA . LEU B 1 50 ? 11.461 5.852 -25.609 1 32.16 50 LEU B CA 1
ATOM 1764 C C . LEU B 1 50 ? 10.75 4.996 -26.656 1 32.16 50 LEU B C 1
ATOM 1766 O O . LEU B 1 50 ? 10.523 5.449 -27.781 1 32.16 50 LEU B O 1
ATOM 1770 N N . ASP B 1 51 ? 11.633 3.816 -27.344 1 31 51 ASP B N 1
ATOM 1771 C CA . ASP B 1 51 ? 11.344 3.225 -28.656 1 31 51 ASP B CA 1
ATOM 1772 C C . ASP B 1 51 ? 9.93 2.639 -28.672 1 31 51 ASP B C 1
ATOM 1774 O O . ASP B 1 51 ? 9.43 2.162 -27.656 1 31 51 ASP B O 1
ATOM 1778 N N . GLY B 1 52 ? 9.055 2.861 -29.781 1 31.03 52 GLY B N 1
ATOM 1779 C CA . GLY B 1 52 ? 7.879 2.408 -30.516 1 31.03 52 GLY B CA 1
ATOM 1780 C C . GLY B 1 52 ? 7.617 0.923 -30.359 1 31.03 52 GLY B C 1
ATOM 1781 O O . GLY B 1 52 ? 6.496 0.46 -30.562 1 31.03 52 GLY B O 1
ATOM 1782 N N . LEU B 1 53 ? 8.422 -0.004 -30.953 1 31.73 53 LEU B N 1
ATOM 1783 C CA . LEU B 1 53 ? 8.039 -1.304 -31.5 1 31.73 53 LEU B CA 1
ATOM 1784 C C . LEU B 1 53 ? 7.723 -2.291 -30.375 1 31.73 53 LEU B C 1
ATOM 1786 O O . LEU B 1 53 ? 7.25 -3.398 -30.641 1 31.73 53 LEU B O 1
ATOM 1790 N N . VAL B 1 54 ? 8.727 -2.607 -29.547 1 37.12 54 VAL B N 1
ATOM 1791 C CA . VAL B 1 54 ? 8.508 -3.898 -28.906 1 37.12 54 VAL B CA 1
ATOM 1792 C C . VAL B 1 54 ? 7.172 -3.883 -28.172 1 37.12 54 VAL B C 1
ATOM 1794 O O . VAL B 1 54 ? 6.645 -2.816 -27.844 1 37.12 54 VAL B O 1
ATOM 1797 N N . ASP B 1 55 ? 6.512 -5.113 -27.688 1 40.03 55 ASP B N 1
ATOM 1798 C CA . ASP B 1 55 ? 5.211 -5.621 -27.266 1 40.03 55 ASP B CA 1
ATOM 1799 C C . ASP B 1 55 ? 4.535 -4.66 -26.281 1 40.03 55 ASP B C 1
ATOM 1801 O O . ASP B 1 55 ? 5.203 -4.051 -25.453 1 40.03 55 ASP B O 1
ATOM 1805 N N . ARG B 1 56 ? 3.303 -4.059 -26.5 1 49.06 56 ARG B N 1
ATOM 1806 C CA . ARG B 1 56 ? 2.09 -3.422 -26 1 49.06 56 ARG B CA 1
ATOM 1807 C C . ARG B 1 56 ? 1.913 -3.68 -24.516 1 49.06 56 ARG B C 1
ATOM 1809 O O . ARG B 1 56 ? 1.91 -4.832 -24.062 1 49.06 56 ARG B O 1
ATOM 1816 N N . GLU B 1 57 ? 2.293 -2.738 -23.594 1 64.19 57 GLU B N 1
ATOM 1817 C CA . GLU B 1 57 ? 2.111 -2.637 -22.156 1 64.19 57 GLU B CA 1
ATOM 1818 C C . GLU B 1 57 ? 0.817 -3.314 -21.703 1 64.19 57 GLU B C 1
ATOM 1820 O O . GLU B 1 57 ? -0.263 -2.98 -22.203 1 64.19 57 GLU B O 1
ATOM 1825 N N . GLU B 1 58 ? 0.905 -4.531 -21.375 1 86 58 GLU B N 1
ATOM 1826 C CA . GLU B 1 58 ? -0.247 -5.215 -20.781 1 86 58 GLU B CA 1
ATOM 1827 C C . GLU B 1 58 ? -0.989 -4.309 -19.812 1 86 58 GLU B C 1
ATOM 1829 O O . GLU B 1 58 ? -0.376 -3.707 -18.922 1 86 58 GLU B O 1
ATOM 1834 N N . THR B 1 59 ? -2.314 -4.008 -20.219 1 92.25 59 THR B N 1
ATOM 1835 C CA . THR B 1 59 ? -3.102 -3.242 -19.25 1 92.25 59 THR B CA 1
ATOM 1836 C C . THR B 1 59 ? -3.15 -3.955 -17.906 1 92.25 59 THR B C 1
ATOM 1838 O O . THR B 1 59 ? -2.977 -5.176 -17.828 1 92.25 59 THR B O 1
ATOM 1841 N N . PRO B 1 60 ? -3.318 -3.205 -16.859 1 93.44 60 PRO B N 1
ATOM 1842 C CA . PRO B 1 60 ? -3.469 -3.855 -15.562 1 93.44 60 PRO B CA 1
ATOM 1843 C C . PRO B 1 60 ? -4.566 -4.918 -15.555 1 93.44 60 PRO B C 1
ATOM 1845 O O . PRO B 1 60 ? -4.418 -5.957 -14.906 1 93.44 60 PRO B O 1
ATOM 1848 N N . GLU B 1 61 ? -5.629 -4.676 -16.281 1 96.06 61 GLU B N 1
ATOM 1849 C CA . GLU B 1 61 ? -6.738 -5.621 -16.359 1 96.06 61 GLU B CA 1
ATOM 1850 C C . GLU B 1 61 ? -6.309 -6.918 -17.047 1 96.06 61 GLU B C 1
ATOM 1852 O O . GLU B 1 61 ? -6.617 -8.008 -16.562 1 96.06 61 GLU B O 1
ATOM 1857 N N . LYS B 1 62 ? -5.617 -6.809 -18.094 1 95.56 62 LYS B N 1
ATOM 1858 C CA . LYS B 1 62 ? -5.117 -7.992 -18.797 1 95.56 62 LYS B CA 1
ATOM 1859 C C . LYS B 1 62 ? -4.129 -8.766 -17.922 1 95.56 62 LYS B C 1
ATOM 1861 O O . LYS B 1 62 ? -4.16 -9.992 -17.875 1 95.56 62 LYS B O 1
ATOM 1866 N N . ALA B 1 63 ? -3.275 -8.008 -17.281 1 95.06 63 ALA B N 1
ATOM 1867 C CA . ALA B 1 63 ? -2.326 -8.633 -16.375 1 95.06 63 ALA B CA 1
ATOM 1868 C C . ALA B 1 63 ? -3.049 -9.391 -15.258 1 95.06 63 ALA B C 1
ATOM 1870 O O . ALA B 1 63 ? -2.66 -10.5 -14.898 1 95.06 63 ALA B O 1
ATOM 1871 N N . ALA B 1 64 ? -4.121 -8.781 -14.766 1 96.62 64 ALA B N 1
ATOM 1872 C CA . ALA B 1 64 ? -4.887 -9.391 -13.688 1 96.62 64 ALA B CA 1
ATOM 1873 C C . ALA B 1 64 ? -5.477 -10.734 -14.117 1 96.62 64 ALA B C 1
ATOM 1875 O O . ALA B 1 64 ? -5.41 -11.719 -13.375 1 96.62 64 ALA B O 1
ATOM 1876 N N . LEU B 1 65 ? -5.996 -10.797 -15.297 1 97.75 65 LEU B N 1
ATOM 1877 C CA . LEU B 1 65 ? -6.594 -12.023 -15.797 1 97.75 65 LEU B CA 1
ATOM 1878 C C . LEU B 1 65 ? -5.527 -13.094 -16.031 1 97.75 65 LEU B C 1
ATOM 1880 O O . LEU B 1 65 ? -5.73 -14.266 -15.711 1 97.75 65 LEU B O 1
ATOM 1884 N N . ARG B 1 66 ? -4.445 -12.648 -16.609 1 97.38 66 ARG B N 1
ATOM 1885 C CA . ARG B 1 66 ? -3.348 -13.586 -16.828 1 97.38 66 ARG B CA 1
ATOM 1886 C C . ARG B 1 66 ? -2.838 -14.156 -15.516 1 97.38 66 ARG B C 1
ATOM 1888 O O . ARG B 1 66 ? -2.678 -15.375 -15.383 1 97.38 66 ARG B O 1
ATOM 1895 N N . GLU B 1 67 ? -2.568 -13.297 -14.539 1 97.31 67 GLU B N 1
ATOM 1896 C CA . GLU B 1 67 ? -2.059 -13.727 -13.242 1 97.31 67 GLU B CA 1
ATOM 1897 C C . GLU B 1 67 ? -3.066 -14.625 -12.523 1 97.31 67 GLU B C 1
ATOM 1899 O O . GLU B 1 67 ? -2.682 -15.57 -11.828 1 97.31 67 GLU B O 1
ATOM 1904 N N . LEU B 1 68 ? -4.371 -14.312 -12.625 1 98.25 68 LEU B N 1
ATOM 1905 C CA . LEU B 1 68 ? -5.41 -15.164 -12.055 1 98.25 68 LEU B CA 1
ATOM 1906 C C . LEU B 1 68 ? -5.301 -16.594 -12.594 1 98.25 68 LEU B C 1
ATOM 1908 O O . LEU B 1 68 ? -5.285 -17.547 -11.82 1 98.25 68 LEU B O 1
ATOM 1912 N N . GLU B 1 69 ? -5.215 -16.672 -13.836 1 98.19 69 GLU B N 1
ATOM 1913 C CA . GLU B 1 69 ? -5.125 -18 -14.461 1 98.19 69 GLU B CA 1
ATOM 1914 C C . GLU B 1 69 ? -3.846 -18.719 -14.039 1 98.19 69 GLU B C 1
ATOM 1916 O O . GLU B 1 69 ? -3.885 -19.891 -13.672 1 98.19 69 GLU B O 1
ATOM 1921 N N . GLU B 1 70 ? -2.75 -17.984 -14.047 1 98.44 70 GLU B N 1
ATOM 1922 C CA . GLU B 1 70 ? -1.467 -18.609 -13.734 1 98.44 70 GLU B CA 1
ATOM 1923 C C . GLU B 1 70 ? -1.41 -19.047 -12.273 1 98.44 70 GLU B C 1
ATOM 1925 O O . GLU B 1 70 ? -1.002 -20.172 -11.977 1 98.44 70 GLU B O 1
ATOM 1930 N N . GLU B 1 71 ? -1.897 -18.219 -11.391 1 98.12 71 GLU B N 1
ATOM 1931 C CA . GLU B 1 71 ? -1.671 -18.453 -9.969 1 98.12 71 GLU B CA 1
ATOM 1932 C C . GLU B 1 71 ? -2.797 -19.281 -9.359 1 98.12 71 GLU B C 1
ATOM 1934 O O . GLU B 1 71 ? -2.609 -19.938 -8.336 1 98.12 71 GLU B O 1
ATOM 1939 N N . THR B 1 72 ? -4.008 -19.328 -9.969 1 98.38 72 THR B N 1
ATOM 1940 C CA . THR B 1 72 ? -5.129 -20.016 -9.352 1 98.38 72 THR B CA 1
ATOM 1941 C C . THR B 1 72 ? -5.703 -21.078 -10.289 1 98.38 72 THR B C 1
ATOM 1943 O O . THR B 1 72 ? -6.406 -21.984 -9.859 1 98.38 72 THR B O 1
ATOM 1946 N N . GLY B 1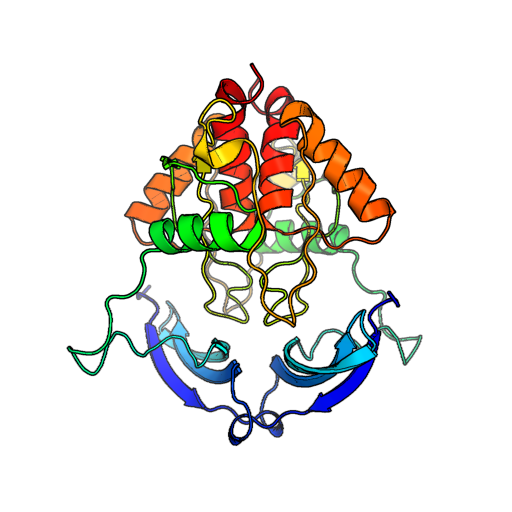 73 ? -5.457 -20.953 -11.609 1 98.44 73 GLY B N 1
ATOM 1947 C CA . GLY B 1 73 ? -6.051 -21.844 -12.602 1 98.44 73 GLY B CA 1
ATOM 1948 C C . GLY B 1 73 ? -7.441 -21.406 -13.031 1 98.44 73 GLY B C 1
ATOM 1949 O O . GLY B 1 73 ? -7.98 -21.922 -14.016 1 98.44 73 GLY B O 1
ATOM 1950 N N . TYR B 1 74 ? -8.062 -20.438 -12.344 1 98.5 74 TYR B N 1
ATOM 1951 C CA . TYR B 1 74 ? -9.414 -20 -12.672 1 98.5 74 TYR B CA 1
ATOM 1952 C C . TYR B 1 74 ? -9.391 -18.984 -13.805 1 98.5 74 TYR B C 1
ATOM 1954 O O . TYR B 1 74 ? -8.422 -18.234 -13.961 1 98.5 74 TYR B O 1
ATOM 1962 N N . HIS B 1 75 ? -10.406 -19.062 -14.516 1 98.38 75 HIS B N 1
ATOM 1963 C CA . HIS B 1 75 ? -10.68 -18.094 -15.57 1 98.38 75 HIS B CA 1
ATOM 1964 C C . HIS B 1 75 ? -11.867 -17.203 -15.203 1 98.38 75 HIS B C 1
ATOM 1966 O O . HIS B 1 75 ? -12.867 -17.688 -14.664 1 98.38 75 HIS B O 1
ATOM 1972 N N . GLY B 1 76 ? -11.695 -15.93 -15.453 1 97.94 76 GLY B N 1
ATOM 1973 C CA . GLY B 1 76 ? -12.781 -15.031 -15.109 1 97.94 76 GLY B CA 1
ATOM 1974 C C . GLY B 1 76 ? -12.898 -13.844 -16.047 1 97.94 76 GLY B C 1
ATOM 1975 O O . GLY B 1 76 ? -12.234 -13.805 -17.078 1 97.94 76 GLY B O 1
ATOM 1976 N N . LYS B 1 77 ? -13.844 -12.961 -15.742 1 98 77 LYS B N 1
ATOM 1977 C CA . LYS B 1 77 ? -14.086 -11.719 -16.484 1 98 77 LYS B CA 1
ATOM 1978 C C . LYS B 1 77 ? -14.016 -10.508 -15.555 1 98 77 LYS B C 1
ATOM 1980 O O . LYS B 1 77 ? -14.531 -10.547 -14.438 1 98 77 LYS B O 1
ATOM 1985 N N . ILE B 1 78 ? -13.352 -9.492 -16.094 1 97.75 78 ILE B N 1
ATOM 1986 C CA . ILE B 1 78 ? -13.258 -8.266 -15.297 1 97.75 78 ILE B CA 1
ATOM 1987 C C . ILE B 1 78 ? -14.648 -7.668 -15.102 1 97.75 78 ILE B C 1
ATOM 1989 O O . ILE B 1 78 ? -15.398 -7.492 -16.062 1 97.75 78 ILE B O 1
ATOM 1993 N N . VAL B 1 79 ? -15.008 -7.34 -13.883 1 96.19 79 VAL B N 1
ATOM 1994 C CA . VAL B 1 79 ? -16.297 -6.727 -13.57 1 96.19 79 VAL B CA 1
ATOM 1995 C C . VAL B 1 79 ? -16.109 -5.234 -13.305 1 96.19 79 VAL B C 1
ATOM 1997 O O . VAL B 1 79 ? -16.938 -4.414 -13.703 1 96.19 79 VAL B O 1
ATOM 2000 N N . SER B 1 80 ? -15.07 -4.906 -12.594 1 94.75 80 SER B N 1
ATOM 2001 C CA . SER B 1 80 ? -14.812 -3.498 -12.305 1 94.75 80 SER B CA 1
ATOM 2002 C C . SER B 1 80 ? -13.352 -3.266 -11.938 1 94.75 80 SER B C 1
ATOM 2004 O O . SER B 1 80 ? -12.664 -4.191 -11.5 1 94.75 80 SER B O 1
ATOM 2006 N N . SER B 1 81 ? -12.875 -2.191 -12.273 1 93.19 81 SER B N 1
ATOM 2007 C CA . SER B 1 81 ? -11.609 -1.586 -11.867 1 93.19 81 SER B CA 1
ATOM 2008 C C . SER B 1 81 ? -11.75 -0.077 -11.703 1 93.19 81 SER B C 1
ATOM 2010 O O . SER B 1 81 ? -12.477 0.572 -12.453 1 93.19 81 SER B O 1
ATOM 2012 N N . TYR B 1 82 ? -11.156 0.44 -10.695 1 93.38 82 TYR B N 1
ATOM 2013 C CA . TYR B 1 82 ? -11.375 1.847 -10.375 1 93.38 82 TYR B CA 1
ATOM 2014 C C . TYR B 1 82 ? -10.07 2.633 -10.453 1 93.38 82 TYR B C 1
ATOM 2016 O O . TYR B 1 82 ? -9.32 2.504 -11.43 1 93.38 82 TYR B O 1
ATOM 2024 N N . TYR B 1 83 ? -9.82 3.494 -9.594 1 95.75 83 TYR B N 1
ATOM 2025 C CA . TYR B 1 83 ? -8.695 4.422 -9.664 1 95.75 83 TYR B CA 1
ATOM 2026 C C . TYR B 1 83 ? -7.375 3.705 -9.391 1 95.75 83 TYR B C 1
ATOM 2028 O O . TYR B 1 83 ? -7.359 2.645 -8.766 1 95.75 83 TYR B O 1
ATOM 2036 N N . THR B 1 84 ? -6.355 4.266 -9.977 1 96.06 84 THR B N 1
ATOM 2037 C CA . THR B 1 84 ? -4.996 3.85 -9.648 1 96.06 84 THR B CA 1
ATOM 2038 C C . THR B 1 84 ? -4.586 4.375 -8.281 1 96.06 84 THR B C 1
ATOM 2040 O O . THR B 1 84 ? -4.891 5.516 -7.926 1 96.06 84 THR B O 1
ATOM 2043 N N . MET B 1 85 ? -3.947 3.523 -7.562 1 97.12 85 MET B N 1
ATOM 2044 C CA . MET B 1 85 ? -3.553 3.883 -6.203 1 97.12 85 MET B CA 1
ATOM 2045 C C . MET B 1 85 ? -2.041 3.787 -6.035 1 97.12 85 MET B C 1
ATOM 2047 O O . MET B 1 85 ? -1.369 3.082 -6.789 1 97.12 85 MET B O 1
ATOM 2051 N N . TYR B 1 86 ? -1.544 4.484 -5.039 1 96 86 TYR B N 1
ATOM 2052 C CA . TYR B 1 86 ? -0.111 4.578 -4.785 1 96 86 TYR B CA 1
ATOM 2053 C C . TYR B 1 86 ? 0.205 4.262 -3.326 1 96 86 TYR B C 1
ATOM 2055 O O . TYR B 1 86 ? -0.529 4.668 -2.424 1 96 86 TYR B O 1
ATOM 2063 N N . SER B 1 87 ? 1.218 3.445 -3.09 1 91.69 87 SER B N 1
ATOM 2064 C CA . SER B 1 87 ? 1.68 3.115 -1.746 1 91.69 87 SER B CA 1
ATOM 2065 C C . SER B 1 87 ? 3.139 3.514 -1.549 1 91.69 87 SER B C 1
ATOM 2067 O O . SER B 1 87 ? 3.924 3.504 -2.5 1 91.69 87 SER B O 1
ATOM 2069 N N . ASN B 1 88 ? 3.43 3.883 -0.354 1 90.75 88 ASN B N 1
ATOM 2070 C CA . ASN B 1 88 ? 4.805 4.207 0.017 1 90.75 88 ASN B CA 1
ATOM 2071 C C . ASN B 1 88 ? 5.383 5.301 -0.874 1 90.75 88 ASN B C 1
ATOM 2073 O O . ASN B 1 88 ? 6.496 5.168 -1.383 1 90.75 88 ASN B O 1
ATOM 2077 N N . VAL B 1 89 ? 4.641 6.309 -1.17 1 89.94 89 VAL B N 1
ATOM 2078 C CA . VAL B 1 89 ? 5.02 7.344 -2.125 1 89.94 89 VAL B CA 1
ATOM 2079 C C . VAL B 1 89 ? 6.27 8.07 -1.634 1 89.94 89 VAL B C 1
ATOM 2081 O O . VAL B 1 89 ? 6.965 8.727 -2.416 1 89.94 89 VAL B O 1
ATOM 2084 N N . GLY B 1 90 ? 6.598 7.984 -0.385 1 88.88 90 GLY B N 1
ATOM 2085 C CA . GLY B 1 90 ? 7.809 8.586 0.149 1 88.88 90 GLY B CA 1
ATOM 2086 C C . GLY B 1 90 ? 9.062 7.824 -0.215 1 88.88 90 GLY B C 1
ATOM 2087 O O . GLY B 1 90 ? 10.18 8.328 -0.035 1 88.88 90 GLY B O 1
ATOM 2088 N N . MET B 1 91 ? 8.828 6.668 -0.786 1 92.88 91 MET B N 1
ATOM 2089 C CA . MET B 1 91 ? 9.984 5.809 -1.015 1 92.88 91 MET B CA 1
ATOM 2090 C C . MET B 1 91 ? 9.977 5.246 -2.432 1 92.88 91 MET B C 1
ATOM 2092 O O . MET B 1 91 ? 11.031 4.91 -2.98 1 92.88 91 MET B O 1
ATOM 2096 N N . THR B 1 92 ? 8.828 5.074 -2.979 1 93.38 92 THR B N 1
ATOM 2097 C CA . THR B 1 92 ? 8.727 4.426 -4.281 1 93.38 92 THR B CA 1
ATOM 2098 C C . THR B 1 92 ? 7.707 5.148 -5.164 1 93.38 92 THR B C 1
ATOM 2100 O O . THR B 1 92 ? 6.996 6.035 -4.695 1 93.38 92 THR B O 1
ATOM 2103 N N . ASN B 1 93 ? 7.723 4.777 -6.422 1 91.38 93 ASN B N 1
ATOM 2104 C CA . ASN B 1 93 ? 6.691 5.258 -7.34 1 91.38 93 ASN B CA 1
ATOM 2105 C C . ASN B 1 93 ? 5.746 4.133 -7.758 1 91.38 93 ASN B C 1
ATOM 2107 O O . ASN B 1 93 ? 5.047 4.246 -8.766 1 91.38 93 ASN B O 1
ATOM 2111 N N . THR B 1 94 ? 5.738 3.086 -6.961 1 91.88 94 THR B N 1
ATOM 2112 C CA . THR B 1 94 ? 4.898 1.935 -7.266 1 91.88 94 THR B CA 1
ATOM 2113 C C . THR B 1 94 ? 3.42 2.314 -7.207 1 91.88 94 THR B C 1
ATOM 2115 O O . THR B 1 94 ? 2.998 3.055 -6.316 1 91.88 94 THR B O 1
ATOM 2118 N N . ASN B 1 95 ? 2.691 1.835 -8.195 1 93.62 95 ASN B N 1
ATOM 2119 C CA . ASN B 1 95 ? 1.242 2.01 -8.211 1 93.62 95 ASN B CA 1
ATOM 2120 C C . ASN B 1 95 ? 0.52 0.685 -8.438 1 93.62 95 ASN B C 1
ATOM 2122 O O . ASN B 1 95 ? 1.146 -0.317 -8.789 1 93.62 95 ASN B O 1
ATOM 2126 N N . ASN B 1 96 ? -0.733 0.657 -8 1 93.88 96 ASN B N 1
ATOM 2127 C CA . ASN B 1 96 ? -1.542 -0.551 -8.117 1 93.88 96 ASN B CA 1
ATOM 2128 C C . ASN B 1 96 ? -3.016 -0.221 -8.328 1 93.88 96 ASN B C 1
ATOM 2130 O O . ASN B 1 96 ? -3.408 0.947 -8.289 1 93.88 96 ASN B O 1
ATOM 2134 N N . LYS B 1 97 ? -3.723 -1.287 -8.656 1 95.62 97 LYS B N 1
ATOM 2135 C CA . LYS B 1 97 ? -5.176 -1.23 -8.812 1 95.62 97 LYS B CA 1
ATOM 2136 C C . LYS B 1 97 ? -5.84 -2.465 -8.219 1 95.62 97 LYS B C 1
ATOM 2138 O O . LYS B 1 97 ? -5.285 -3.564 -8.273 1 95.62 97 LYS B O 1
ATOM 2143 N N . LEU B 1 98 ? -6.984 -2.207 -7.617 1 97 98 LEU B N 1
ATOM 2144 C CA . LEU B 1 98 ? -7.844 -3.336 -7.277 1 97 98 LEU B CA 1
ATOM 2145 C C . LEU B 1 98 ? -8.766 -3.686 -8.438 1 97 98 LEU B C 1
ATOM 2147 O O . LEU B 1 98 ? -9.539 -2.842 -8.898 1 97 98 LEU B O 1
ATOM 2151 N N . ILE B 1 99 ? -8.555 -4.871 -8.906 1 97.56 99 ILE B N 1
ATOM 2152 C CA . ILE B 1 99 ? -9.359 -5.34 -10.031 1 97.56 99 ILE B CA 1
ATOM 2153 C C . ILE B 1 99 ? -10.273 -6.473 -9.57 1 97.56 99 ILE B C 1
ATOM 2155 O O . ILE B 1 99 ? -9.812 -7.434 -8.945 1 97.56 99 ILE B O 1
ATOM 2159 N N . PHE B 1 100 ? -11.555 -6.316 -9.883 1 97.75 100 PHE B N 1
ATOM 2160 C CA . PHE B 1 100 ? -12.562 -7.301 -9.492 1 97.75 100 PHE B CA 1
ATOM 2161 C C . PHE B 1 100 ? -12.914 -8.203 -10.664 1 97.75 100 PHE B C 1
ATOM 2163 O O . PHE B 1 100 ? -13.281 -7.715 -11.742 1 97.75 100 PHE B O 1
ATOM 2170 N N . VAL B 1 101 ? -12.734 -9.469 -10.414 1 97.94 101 VAL B N 1
ATOM 2171 C CA . VAL B 1 101 ? -12.953 -10.477 -11.453 1 97.94 101 VAL B CA 1
ATOM 2172 C C . VAL B 1 101 ? -14.055 -11.438 -11.016 1 97.94 101 VAL B C 1
ATOM 2174 O O . VAL B 1 101 ? -14.07 -11.898 -9.875 1 97.94 101 VAL B O 1
ATOM 2177 N N . GLU B 1 102 ? -14.992 -11.664 -11.898 1 97.62 102 GLU B N 1
ATOM 2178 C CA . GLU B 1 102 ? -16.016 -12.68 -11.672 1 97.62 102 GLU B CA 1
ATOM 2179 C C . GLU B 1 102 ? -15.609 -14.016 -12.289 1 97.62 102 GLU B C 1
ATOM 2181 O O . GLU B 1 102 ? -15.195 -14.07 -13.453 1 97.62 102 GLU B O 1
ATOM 2186 N N . VAL B 1 103 ? -15.672 -15.016 -11.484 1 98.06 103 VAL B N 1
ATOM 2187 C CA . VAL B 1 103 ? -15.367 -16.375 -11.914 1 98.06 103 VAL B CA 1
ATOM 2188 C C . VAL B 1 103 ? -16.625 -17.219 -11.891 1 98.06 103 VAL B C 1
ATOM 2190 O O . VAL B 1 103 ? -17.234 -17.422 -10.828 1 98.06 103 VAL B O 1
ATOM 2193 N N . ASP B 1 104 ? -17.031 -17.719 -13.016 1 97.69 104 ASP B N 1
ATOM 2194 C CA . ASP B 1 104 ? -18.156 -18.656 -13.109 1 97.69 104 ASP B CA 1
ATOM 2195 C C . ASP B 1 104 ? -17.719 -20.078 -12.789 1 97.69 104 ASP B C 1
ATOM 2197 O O . ASP B 1 104 ? -17.125 -20.766 -13.625 1 97.69 104 ASP B O 1
ATOM 2201 N N . LEU B 1 105 ? -18.094 -20.5 -11.656 1 95.88 105 LEU B N 1
ATOM 2202 C CA . LEU B 1 105 ? -17.641 -21.797 -11.18 1 95.88 105 LEU B CA 1
ATOM 2203 C C . LEU B 1 105 ? -18.375 -22.922 -11.906 1 95.88 105 LEU B C 1
ATOM 2205 O O . LEU B 1 105 ? -17.953 -24.078 -11.852 1 95.88 105 LEU B O 1
ATOM 2209 N N . ASP B 1 106 ? -19.469 -22.594 -12.594 1 96.69 106 ASP B N 1
ATOM 2210 C CA . ASP B 1 106 ? -20.234 -23.594 -13.328 1 96.69 106 ASP B CA 1
ATOM 2211 C C . ASP B 1 106 ? -19.688 -23.781 -14.742 1 96.69 106 ASP B C 1
ATOM 2213 O O . ASP B 1 106 ? -20.031 -24.734 -15.43 1 96.69 106 ASP B O 1
ATOM 2217 N N . ASP B 1 107 ? -18.875 -22.906 -15.148 1 96.75 107 ASP B N 1
ATOM 2218 C CA . ASP B 1 107 ? -18.234 -23.031 -16.453 1 96.75 107 ASP B CA 1
ATOM 2219 C C . ASP B 1 107 ? -17.266 -24.219 -16.5 1 96.75 107 ASP B C 1
ATOM 2221 O O . ASP B 1 107 ? -16.516 -24.438 -15.547 1 96.75 107 ASP B O 1
ATOM 2225 N N . GLU B 1 108 ? -17.25 -24.922 -17.625 1 97.38 108 GLU B N 1
ATOM 2226 C CA . GLU B 1 108 ? -16.406 -26.109 -17.797 1 97.38 108 GLU B CA 1
ATOM 2227 C C . GLU B 1 108 ? -14.938 -25.781 -17.562 1 97.38 108 GLU B C 1
ATOM 2229 O O . GLU B 1 108 ? -14.203 -26.594 -16.969 1 97.38 108 GLU B O 1
ATOM 2234 N N . ILE B 1 109 ? -14.516 -24.625 -17.953 1 96.69 109 ILE B N 1
ATOM 2235 C CA . ILE B 1 109 ? -13.109 -24.25 -17.906 1 96.69 109 ILE B CA 1
ATOM 2236 C C . ILE B 1 109 ? -12.672 -24.109 -16.438 1 96.69 109 ILE B C 1
ATOM 2238 O O . ILE B 1 109 ? -11.477 -24.172 -16.141 1 96.69 109 ILE B O 1
ATOM 2242 N N . ASN B 1 110 ? -13.617 -23.875 -15.477 1 97.94 110 ASN B N 1
ATOM 2243 C CA . ASN B 1 110 ? -13.297 -23.609 -14.078 1 97.94 110 ASN B CA 1
ATOM 2244 C C . ASN B 1 110 ? -13.602 -24.797 -13.188 1 97.94 110 ASN B C 1
ATOM 2246 O O . ASN B 1 110 ? -13.523 -24.719 -11.961 1 97.94 110 ASN B O 1
ATOM 2250 N N . LYS B 1 111 ? -13.984 -25.906 -13.766 1 96.94 111 LYS B N 1
ATOM 2251 C CA . LYS B 1 111 ? -14.336 -27.094 -12.992 1 96.94 111 LYS B CA 1
ATOM 2252 C C . LYS B 1 111 ? -13.086 -27.75 -12.414 1 96.94 111 LYS B C 1
ATOM 2254 O O . LYS B 1 111 ? -13.141 -28.375 -11.344 1 96.94 111 LYS B O 1
ATOM 2259 N N . ASN B 1 112 ? -11.992 -27.719 -13.156 1 96.38 112 ASN B N 1
ATOM 2260 C CA . ASN B 1 112 ? -10.727 -28.281 -12.688 1 96.38 112 ASN B CA 1
ATOM 2261 C C . ASN B 1 112 ? -9.578 -27.281 -12.852 1 96.38 112 ASN B C 1
ATOM 2263 O O . ASN B 1 112 ? -8.688 -27.5 -13.672 1 96.38 112 ASN B O 1
ATOM 2267 N N . PRO B 1 113 ? -9.617 -26.25 -11.984 1 97 113 PRO B N 1
ATOM 2268 C CA . PRO B 1 113 ? -8.562 -25.234 -12.117 1 97 113 PRO B CA 1
ATOM 2269 C C . PRO B 1 113 ? -7.172 -25.812 -11.852 1 97 113 PRO B C 1
ATOM 2271 O O . PRO B 1 113 ? -6.984 -26.578 -10.906 1 97 113 PRO B O 1
ATOM 2274 N N . GLN B 1 114 ? -6.215 -25.453 -12.758 1 97.56 114 GLN B N 1
ATOM 2275 C CA . GLN B 1 114 ? -4.828 -25.891 -12.633 1 97.56 114 GLN B CA 1
ATOM 2276 C C . GLN B 1 114 ? -3.877 -24.703 -12.594 1 97.56 114 GLN B C 1
ATOM 2278 O O . GLN B 1 114 ? -3.762 -23.969 -13.57 1 97.56 114 GLN B O 1
ATOM 2283 N N . GLN B 1 115 ? -3.234 -24.562 -11.484 1 98.19 115 GLN B N 1
ATOM 2284 C CA . GLN B 1 115 ? -2.23 -23.5 -11.383 1 98.19 115 GLN B CA 1
ATOM 2285 C C . GLN B 1 115 ? -1.089 -23.734 -12.367 1 98.19 115 GLN B C 1
ATOM 2287 O O . GLN B 1 115 ? -0.748 -24.875 -12.672 1 98.19 115 GLN B O 1
ATOM 2292 N N . LYS B 1 116 ? -0.572 -22.734 -12.898 1 98 116 LYS B N 1
ATOM 2293 C CA . LYS B 1 116 ? 0.63 -22.719 -13.727 1 98 116 LYS B CA 1
ATOM 2294 C C . LYS B 1 116 ? 1.723 -21.859 -13.102 1 98 116 LYS B C 1
ATOM 2296 O O . LYS B 1 116 ? 2.08 -20.812 -13.641 1 98 116 LYS B O 1
ATOM 2301 N N . LEU B 1 117 ? 2.277 -22.359 -12.039 1 97.06 117 LEU B N 1
ATOM 2302 C CA . LEU B 1 117 ? 3.215 -21.594 -11.227 1 97.06 117 LEU B CA 1
ATOM 2303 C C . LEU B 1 117 ? 4.633 -21.703 -11.781 1 97.06 117 LEU B C 1
ATOM 2305 O O . LEU B 1 117 ? 5.023 -22.766 -12.281 1 97.06 117 LEU B O 1
ATOM 2309 N N . GLU B 1 118 ? 5.355 -20.688 -11.68 1 94.31 118 GLU B N 1
ATOM 2310 C CA . GLU B 1 118 ? 6.797 -20.75 -11.898 1 94.31 118 GLU B CA 1
ATOM 2311 C C . GLU B 1 118 ? 7.492 -21.5 -10.758 1 94.31 118 GLU B C 1
ATOM 2313 O O . GLU B 1 118 ? 6.898 -21.719 -9.703 1 94.31 118 GLU B O 1
ATOM 2318 N N . GLU B 1 119 ? 8.75 -21.828 -10.938 1 92.5 119 GLU B N 1
ATOM 2319 C CA . GLU B 1 119 ? 9.516 -22.641 -10 1 92.5 119 GLU B CA 1
ATOM 2320 C C . GLU B 1 119 ? 9.664 -21.953 -8.656 1 92.5 119 GLU B C 1
ATOM 2322 O O . GLU B 1 119 ? 9.727 -22.594 -7.613 1 92.5 119 GLU B O 1
ATOM 2327 N N . ASP B 1 120 ? 9.656 -20.641 -8.68 1 91.75 120 ASP B N 1
ATOM 2328 C CA . ASP B 1 120 ? 9.93 -19.906 -7.457 1 91.75 120 ASP B CA 1
ATOM 2329 C C . ASP B 1 120 ? 8.641 -19.422 -6.805 1 91.75 120 ASP B C 1
ATOM 2331 O O . ASP B 1 120 ? 8.672 -18.609 -5.875 1 91.75 120 ASP B O 1
ATOM 2335 N N . GLU B 1 121 ? 7.523 -19.859 -7.258 1 95.19 121 GLU B N 1
ATOM 2336 C CA . GLU B 1 121 ? 6.238 -19.453 -6.691 1 95.19 121 GLU B CA 1
ATOM 2337 C C . GLU B 1 121 ? 5.637 -20.578 -5.84 1 95.19 121 GLU B C 1
ATOM 2339 O O . GLU B 1 121 ? 5.531 -21.719 -6.293 1 95.19 121 GLU B O 1
ATOM 2344 N N . PHE B 1 122 ? 5.301 -20.234 -4.629 1 95.75 122 PHE B N 1
ATOM 2345 C CA . PHE B 1 122 ? 4.629 -21.125 -3.688 1 95.75 122 PHE B CA 1
ATOM 2346 C C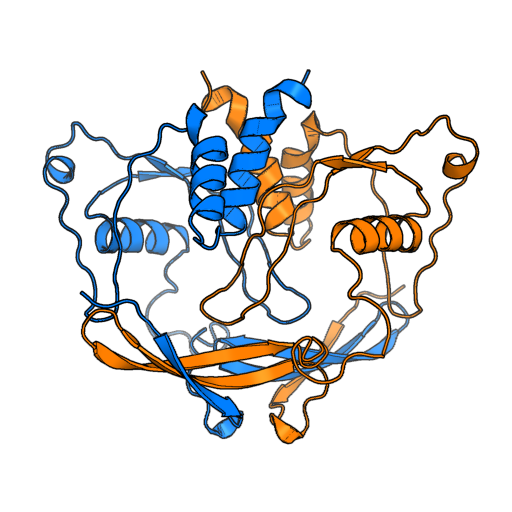 . PHE B 1 122 ? 3.32 -20.516 -3.207 1 95.75 122 PHE B C 1
ATOM 2348 O O . PHE B 1 122 ? 3.309 -19.719 -2.262 1 95.75 122 PHE B O 1
ATOM 2355 N N . ILE B 1 123 ? 2.238 -20.891 -3.889 1 96.69 123 ILE B N 1
ATOM 2356 C CA . ILE B 1 123 ? 0.947 -20.25 -3.686 1 96.69 123 ILE B CA 1
ATOM 2357 C C . ILE B 1 123 ? -0.106 -21.297 -3.336 1 96.69 123 ILE B C 1
ATOM 2359 O O . ILE B 1 123 ? -0.252 -22.297 -4.043 1 96.69 123 ILE B O 1
ATOM 2363 N N . THR B 1 124 ? -0.745 -21.094 -2.188 1 96.81 124 THR B N 1
ATOM 2364 C CA . THR B 1 124 ? -1.911 -21.875 -1.789 1 96.81 124 THR B CA 1
ATOM 2365 C C . THR B 1 124 ? -3.193 -21.078 -1.986 1 96.81 124 THR B C 1
ATOM 2367 O O . THR B 1 124 ? -3.252 -19.891 -1.639 1 96.81 124 THR B O 1
ATOM 2370 N N . ILE B 1 125 ? -4.207 -21.703 -2.602 1 97.25 125 ILE B N 1
ATOM 2371 C CA . ILE B 1 125 ? -5.484 -21.031 -2.842 1 97.25 125 ILE B CA 1
ATOM 2372 C C . ILE B 1 125 ? -6.438 -21.328 -1.685 1 97.25 125 ILE B C 1
ATOM 2374 O O . ILE B 1 125 ? -6.613 -22.469 -1.283 1 97.25 125 ILE B O 1
ATOM 2378 N N . VAL B 1 126 ? -7.02 -20.281 -1.179 1 97.06 126 VAL B N 1
ATOM 2379 C CA . VAL B 1 126 ? -8.047 -20.406 -0.148 1 97.06 126 VAL B CA 1
ATOM 2380 C C . VAL B 1 126 ? -9.312 -19.672 -0.59 1 97.06 126 VAL B C 1
ATOM 2382 O O . VAL B 1 126 ? -9.242 -18.562 -1.117 1 97.06 126 VAL B O 1
ATOM 2385 N N . ILE B 1 127 ? -10.398 -20.344 -0.495 1 96.19 127 ILE B N 1
ATOM 2386 C CA . ILE B 1 127 ? -11.68 -19.719 -0.794 1 96.19 127 ILE B CA 1
ATOM 2387 C C . ILE B 1 127 ? -12.305 -19.172 0.489 1 96.19 127 ILE B C 1
ATOM 2389 O O . ILE B 1 127 ? -12.516 -19.922 1.449 1 96.19 127 ILE B O 1
ATOM 2393 N N . VAL B 1 128 ? -12.57 -17.859 0.52 1 97.75 128 VAL B N 1
ATOM 2394 C CA . VAL B 1 128 ? -13.094 -17.188 1.703 1 97.75 128 VAL B CA 1
ATOM 2395 C C . VAL B 1 128 ? -14.398 -16.469 1.358 1 97.75 128 VAL B C 1
ATOM 2397 O O . VAL B 1 128 ? -14.453 -15.664 0.428 1 97.75 128 VAL B O 1
ATOM 2400 N N . PRO B 1 129 ? -15.523 -16.828 2.125 1 97.25 129 PRO B N 1
ATOM 2401 C CA . PRO B 1 129 ? -16.703 -15.977 1.95 1 97.25 129 PRO B CA 1
ATOM 2402 C C . PRO B 1 129 ? -16.406 -14.5 2.227 1 97.25 129 PRO B C 1
ATOM 2404 O O . PRO B 1 129 ? -15.688 -14.18 3.18 1 97.25 129 PRO B O 1
ATOM 2407 N N . ILE B 1 130 ? -16.922 -13.68 1.366 1 97.12 130 ILE B N 1
ATOM 2408 C CA . ILE B 1 130 ? -16.625 -12.25 1.445 1 97.12 130 ILE B CA 1
ATOM 2409 C C . ILE B 1 130 ? -17.016 -11.719 2.822 1 97.12 130 ILE B C 1
ATOM 2411 O O . ILE B 1 130 ? -16.328 -10.875 3.391 1 97.12 130 ILE B O 1
ATOM 2415 N N . LYS B 1 131 ? -18.141 -12.195 3.389 1 96.19 131 LYS B N 1
ATOM 2416 C CA . LYS B 1 131 ? -18.625 -11.734 4.684 1 96.19 131 LYS B CA 1
ATOM 2417 C C . LYS B 1 131 ? -17.641 -12.078 5.801 1 96.19 131 LYS B C 1
ATOM 2419 O O . LYS B 1 131 ? -17.688 -11.484 6.875 1 96.19 131 LYS B O 1
ATOM 2424 N N . ASN B 1 132 ? -16.719 -13.062 5.582 1 97.88 132 ASN B N 1
ATOM 2425 C CA . ASN B 1 132 ? -15.766 -13.523 6.59 1 97.88 132 ASN B CA 1
ATOM 2426 C C . ASN B 1 132 ? -14.352 -13.023 6.293 1 97.88 132 ASN B C 1
ATOM 2428 O O . ASN B 1 132 ? -13.398 -13.43 6.957 1 97.88 132 ASN B O 1
ATOM 2432 N N . LEU B 1 133 ? -14.227 -12.172 5.297 1 98.38 133 LEU B N 1
ATOM 2433 C CA . LEU B 1 133 ? -12.898 -11.789 4.832 1 98.38 133 LEU B CA 1
ATOM 2434 C C . LEU B 1 133 ? -12.102 -11.109 5.941 1 98.38 133 LEU B C 1
ATOM 2436 O O . LEU B 1 133 ? -10.969 -11.492 6.223 1 98.38 133 LEU B O 1
ATOM 2440 N N . PHE B 1 134 ? -12.695 -10.172 6.621 1 98.38 134 PHE B N 1
ATOM 2441 C CA . PHE B 1 134 ? -12 -9.438 7.676 1 98.38 134 PHE B CA 1
ATOM 2442 C C . PHE B 1 134 ? -11.555 -10.375 8.789 1 98.38 134 PHE B C 1
ATOM 2444 O O . PHE B 1 134 ? -10.391 -10.367 9.18 1 98.38 134 PHE B O 1
ATOM 2451 N N . SER B 1 135 ? -12.469 -11.18 9.312 1 98.38 135 SER B N 1
ATOM 2452 C CA . SER B 1 135 ? -12.133 -12.094 10.406 1 98.38 135 SER B CA 1
ATOM 2453 C C . SER B 1 135 ? -11.086 -13.109 9.977 1 98.38 135 SER B C 1
ATOM 2455 O O . SER B 1 135 ? -10.227 -13.492 10.766 1 98.38 135 SER B O 1
ATOM 2457 N N . TH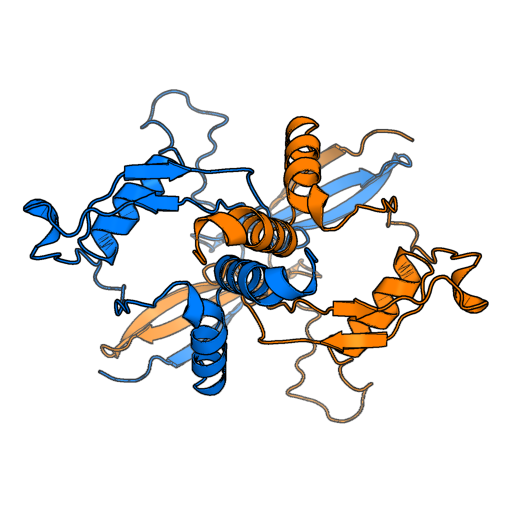R B 1 136 ? -11.18 -13.547 8.758 1 98.69 136 THR B N 1
ATOM 2458 C CA . THR B 1 136 ? -10.188 -14.484 8.234 1 98.69 136 THR B CA 1
ATOM 2459 C C . THR B 1 136 ? -8.797 -13.852 8.227 1 98.69 136 THR B C 1
ATOM 2461 O O . THR B 1 136 ? -7.824 -14.484 8.648 1 98.69 136 THR B O 1
ATOM 2464 N N . LEU B 1 137 ? -8.703 -12.586 7.801 1 98.62 137 LEU B N 1
ATOM 2465 C CA . LEU B 1 137 ? -7.406 -11.914 7.762 1 98.62 137 LEU B CA 1
ATOM 2466 C C . LEU B 1 137 ? -6.871 -11.688 9.172 1 98.62 137 LEU B C 1
ATOM 2468 O O . LEU B 1 137 ? -5.66 -11.75 9.398 1 98.62 137 LEU B O 1
ATOM 2472 N N . GLN B 1 138 ? -7.754 -11.438 10.125 1 98.12 138 GLN B N 1
ATOM 2473 C CA . GLN B 1 138 ? -7.336 -11.336 11.523 1 98.12 138 GLN B CA 1
ATOM 2474 C C . GLN B 1 138 ? -6.707 -12.641 12.008 1 98.12 138 GLN B C 1
ATOM 2476 O O . GLN B 1 138 ? -5.668 -12.625 12.664 1 98.12 138 GLN B O 1
ATOM 2481 N N . GLU B 1 139 ? -7.352 -13.703 11.695 1 98.38 139 GLU B N 1
ATOM 2482 C CA . GLU B 1 139 ? -6.84 -15.008 12.086 1 98.38 139 GLU B CA 1
ATOM 2483 C C . GLU B 1 139 ? -5.488 -15.289 11.438 1 98.38 139 GLU B C 1
ATOM 2485 O O . GLU B 1 139 ? -4.594 -15.852 12.07 1 98.38 139 GLU B O 1
ATOM 2490 N N . TYR B 1 140 ? -5.367 -14.898 10.172 1 98.31 140 TYR B N 1
ATOM 2491 C CA . TYR B 1 140 ? -4.102 -15.102 9.477 1 98.31 140 TYR B CA 1
ATOM 2492 C C . TYR B 1 140 ? -2.984 -14.297 10.125 1 98.31 140 TYR B C 1
ATOM 2494 O O . TYR B 1 140 ? -1.858 -14.781 10.258 1 98.31 140 TYR B O 1
ATOM 2502 N N . GLU B 1 141 ? -3.264 -13.047 10.469 1 97.69 141 GLU B N 1
ATOM 2503 C CA . GLU B 1 141 ? -2.254 -12.258 11.164 1 97.69 141 GLU B CA 1
ATOM 2504 C C . GLU B 1 141 ? -1.812 -12.938 12.453 1 97.69 141 GLU B C 1
ATOM 2506 O O . GLU B 1 141 ? -0.622 -12.969 12.773 1 97.69 141 GLU B O 1
ATOM 2511 N N . LYS B 1 142 ? -2.773 -13.461 13.219 1 97.5 142 LYS B N 1
ATOM 2512 C CA . LYS B 1 142 ? -2.473 -14.156 14.469 1 97.5 142 LYS B CA 1
ATOM 2513 C C . LYS B 1 142 ? -1.567 -15.359 14.227 1 97.5 142 LYS B C 1
ATOM 2515 O O . LYS B 1 142 ? -0.771 -15.727 15.094 1 97.5 142 LYS B O 1
ATOM 2520 N N . LYS B 1 143 ? -1.631 -15.914 13.102 1 97.25 143 LYS B N 1
ATOM 2521 C CA . LYS B 1 143 ? -0.824 -17.078 12.75 1 97.25 143 LYS B CA 1
ATOM 2522 C C . LYS B 1 143 ? 0.534 -16.672 12.195 1 97.25 143 LYS B C 1
ATOM 2524 O O . LYS B 1 143 ? 1.328 -17.516 11.781 1 97.25 143 LYS B O 1
ATOM 2529 N N . GLY B 1 144 ? 0.74 -15.367 12.023 1 95.88 144 GLY B N 1
ATOM 2530 C CA . GLY B 1 144 ? 2.053 -14.883 11.633 1 95.88 144 GLY B CA 1
ATOM 2531 C C . GLY B 1 144 ? 2.139 -14.516 10.156 1 95.88 144 GLY B C 1
ATOM 2532 O O . GLY B 1 144 ? 3.225 -14.234 9.648 1 95.88 144 GLY B O 1
ATOM 2533 N N . TYR B 1 145 ? 1.012 -14.492 9.43 1 96.44 145 TYR B N 1
ATOM 2534 C CA . TYR B 1 145 ? 1.018 -14.133 8.016 1 96.44 145 TYR B CA 1
ATOM 2535 C C . TYR B 1 145 ? 0.987 -12.617 7.84 1 96.44 145 TYR B C 1
ATOM 2537 O O . TYR B 1 145 ? 0.303 -11.914 8.586 1 96.44 145 TYR B O 1
ATOM 2545 N N . GLY B 1 146 ? 1.826 -12.109 6.863 1 96.19 146 GLY B N 1
ATOM 2546 C CA . GLY B 1 146 ? 1.693 -10.719 6.457 1 96.19 146 GLY B CA 1
ATOM 2547 C C . GLY B 1 146 ? 0.438 -10.445 5.652 1 96.19 146 GLY B C 1
ATOM 2548 O O . GLY B 1 146 ? 0.101 -11.211 4.746 1 96.19 146 GLY B O 1
ATOM 2549 N N . ILE B 1 147 ? -0.283 -9.367 6.047 1 98.38 147 ILE B N 1
ATOM 2550 C CA . ILE B 1 147 ? -1.519 -9.016 5.352 1 98.38 147 ILE B CA 1
ATOM 2551 C C . ILE B 1 147 ? -1.234 -7.957 4.289 1 98.38 147 ILE B C 1
ATOM 2553 O O . ILE B 1 147 ? -0.592 -6.945 4.57 1 98.38 147 ILE B O 1
ATOM 2557 N N . ASP B 1 148 ? -1.665 -8.266 3.066 1 97.56 148 ASP B N 1
ATOM 2558 C CA . ASP B 1 148 ? -1.53 -7.277 1.996 1 97.56 148 ASP B CA 1
ATOM 2559 C C . ASP B 1 148 ? -2.314 -6.008 2.316 1 97.56 148 ASP B C 1
ATOM 2561 O O . ASP B 1 148 ? -3.455 -6.074 2.781 1 97.56 148 ASP B O 1
ATOM 2565 N N . SER B 1 149 ? -1.74 -4.887 1.998 1 97.31 149 SER B N 1
ATOM 2566 C CA . SER B 1 149 ? -2.32 -3.607 2.389 1 97.31 149 SER B CA 1
ATOM 2567 C C . SER B 1 149 ? -3.645 -3.357 1.674 1 97.31 149 SER B C 1
ATOM 2569 O O . SER B 1 149 ? -4.613 -2.908 2.289 1 97.31 149 SER B O 1
ATOM 2571 N N . ASN B 1 150 ? -3.689 -3.602 0.393 1 97.56 150 ASN B N 1
ATOM 2572 C CA . ASN B 1 150 ? -4.926 -3.363 -0.347 1 97.56 150 ASN B CA 1
ATOM 2573 C C . ASN B 1 150 ? -6.043 -4.293 0.112 1 97.56 150 ASN B C 1
ATOM 2575 O O . ASN B 1 150 ? -7.16 -3.848 0.367 1 97.56 150 ASN B O 1
ATOM 2579 N N . LEU B 1 151 ? -5.715 -5.547 0.262 1 98.12 151 LEU B N 1
ATOM 2580 C CA . LEU B 1 151 ? -6.711 -6.527 0.681 1 98.12 151 LEU B CA 1
ATOM 2581 C C . LEU B 1 151 ? -7.199 -6.238 2.098 1 98.12 151 LEU B C 1
ATOM 2583 O O . LEU B 1 151 ? -8.398 -6.297 2.367 1 98.12 151 LEU B O 1
ATOM 2587 N N . GLY B 1 152 ? -6.227 -5.922 2.965 1 98.56 152 GLY B N 1
ATOM 2588 C CA . GLY B 1 152 ? -6.582 -5.617 4.344 1 98.56 152 GLY B CA 1
ATOM 2589 C C . GLY B 1 152 ? -7.453 -4.383 4.477 1 98.56 152 GLY B C 1
ATOM 2590 O O . GLY B 1 152 ? -8.422 -4.379 5.238 1 98.56 152 GLY B O 1
ATOM 2591 N N . SER B 1 153 ? -7.117 -3.367 3.789 1 98.56 153 SER B N 1
ATOM 2592 C CA . SER B 1 153 ? -7.891 -2.131 3.848 1 98.56 153 SER B CA 1
ATOM 2593 C C . SER B 1 153 ? -9.281 -2.322 3.256 1 98.56 153 SER B C 1
ATOM 2595 O O . SER B 1 153 ? -10.266 -1.798 3.785 1 98.56 153 SER B O 1
ATOM 2597 N N . PHE B 1 154 ? -9.359 -3.094 2.143 1 98.62 154 PHE B N 1
ATOM 2598 C CA . PHE B 1 154 ? -10.641 -3.432 1.542 1 98.62 154 PHE B CA 1
ATOM 2599 C C . PHE B 1 154 ? -11.523 -4.18 2.535 1 98.62 154 PHE B C 1
ATOM 2601 O O . PHE B 1 154 ? -12.695 -3.832 2.721 1 98.62 154 PHE B O 1
ATOM 2608 N N . ALA B 1 155 ? -10.922 -5.129 3.182 1 98.56 155 ALA B N 1
ATOM 2609 C CA . ALA B 1 155 ? -11.648 -5.934 4.164 1 98.56 155 ALA B CA 1
ATOM 2610 C C . ALA B 1 155 ? -12.141 -5.07 5.32 1 98.56 155 ALA B C 1
ATOM 2612 O O . ALA B 1 155 ? -13.25 -5.27 5.824 1 98.56 155 ALA B O 1
ATOM 2613 N N . LEU B 1 156 ? -11.328 -4.16 5.75 1 98.25 156 LEU B N 1
ATOM 2614 C CA . LEU B 1 156 ? -11.727 -3.248 6.816 1 98.25 156 LEU B CA 1
ATOM 2615 C C . LEU B 1 156 ? -12.906 -2.385 6.383 1 98.25 156 LEU B C 1
ATOM 2617 O O . LEU B 1 156 ? -13.812 -2.131 7.172 1 98.25 156 LEU B O 1
ATOM 2621 N N . GLY B 1 157 ? -12.82 -1.907 5.113 1 98.31 157 GLY B N 1
ATOM 2622 C CA . GLY B 1 157 ? -13.953 -1.167 4.59 1 98.31 157 GLY B CA 1
ATOM 2623 C C . GLY B 1 157 ? -15.25 -1.957 4.629 1 98.31 157 GLY B C 1
ATOM 2624 O O . GLY B 1 157 ? -16.281 -1.442 5.062 1 98.31 157 GLY B O 1
ATOM 2625 N N . LEU B 1 158 ? -15.188 -3.184 4.211 1 97.94 158 LEU B N 1
ATOM 2626 C CA . LEU B 1 158 ? -16.359 -4.055 4.27 1 97.94 158 LEU B CA 1
ATOM 2627 C C . LEU B 1 158 ? -16.844 -4.211 5.703 1 97.94 158 LEU B C 1
ATOM 2629 O O . LEU B 1 158 ? -18.047 -4.055 5.977 1 97.94 158 LEU B O 1
ATOM 2633 N N . HIS B 1 159 ? -15.906 -4.457 6.57 1 96.88 159 HIS B N 1
ATOM 2634 C CA . HIS B 1 159 ? -16.219 -4.754 7.965 1 96.88 159 HIS B CA 1
ATOM 2635 C C . HIS B 1 159 ? -16.875 -3.559 8.648 1 96.88 159 HIS B C 1
ATOM 2637 O O . HIS B 1 159 ? -17.812 -3.723 9.438 1 96.88 159 HIS B O 1
ATOM 2643 N N . MET B 1 160 ? -16.422 -2.418 8.344 1 96.5 160 MET B N 1
ATOM 2644 C CA . MET B 1 160 ? -16.859 -1.233 9.078 1 96.5 160 MET B CA 1
ATOM 2645 C C . MET B 1 160 ? -18.047 -0.577 8.391 1 96.5 160 MET B C 1
ATOM 2647 O O . MET B 1 160 ? -18.609 0.39 8.906 1 96.5 160 MET B O 1
ATOM 2651 N N . SER B 1 161 ? -18.391 -1.071 7.238 1 96.69 161 SER B N 1
ATOM 2652 C CA . SER B 1 161 ? -19.438 -0.432 6.449 1 96.69 161 SER B CA 1
ATOM 2653 C C . SER B 1 161 ? -20.75 -0.333 7.242 1 96.69 161 SER B C 1
ATOM 2655 O O . SER B 1 161 ? -21.422 0.697 7.203 1 96.69 161 SER B O 1
ATOM 2657 N N . ALA B 1 162 ? -21.094 -1.371 8 1 90.44 162 ALA B N 1
ATOM 2658 C CA . ALA B 1 162 ? -22.344 -1.384 8.742 1 90.44 162 ALA B CA 1
ATOM 2659 C C . ALA B 1 162 ? -22.375 -0.281 9.797 1 90.44 162 ALA B C 1
ATOM 2661 O O . ALA B 1 162 ? -23.406 0.376 9.984 1 90.44 162 ALA B O 1
ATOM 2662 N N . SER B 1 163 ? -21.25 -0.05 10.414 1 91.38 163 SER B N 1
ATOM 2663 C CA . SER B 1 163 ? -21.203 0.937 11.492 1 91.38 163 SER B CA 1
ATOM 2664 C C . SER B 1 163 ? -21.031 2.348 10.938 1 91.38 163 SER B C 1
ATOM 2666 O O . SER B 1 163 ? -21.531 3.312 11.508 1 91.38 163 SER B O 1
ATOM 2668 N N . LEU B 1 164 ? -20.438 2.465 9.789 1 92.5 164 LEU B N 1
ATOM 2669 C CA . LEU B 1 164 ? -20.047 3.785 9.312 1 92.5 164 LEU B CA 1
ATOM 2670 C C . LEU B 1 164 ? -21.078 4.348 8.352 1 92.5 164 LEU B C 1
ATOM 2672 O O . LEU B 1 164 ? -21.188 5.566 8.188 1 92.5 164 LEU B O 1
ATOM 2676 N N . LEU B 1 165 ? -21.812 3.498 7.707 1 87.06 165 LEU B N 1
ATOM 2677 C CA . LEU B 1 165 ? -22.734 3.982 6.688 1 87.06 165 LEU B CA 1
ATOM 2678 C C . LEU B 1 165 ? -24.156 4.023 7.219 1 87.06 165 LEU B C 1
ATOM 2680 O O . LEU B 1 165 ? -25.094 4.273 6.465 1 87.06 165 LEU B O 1
ATOM 2684 N N . GLN B 1 166 ? -24.391 3.955 8.508 1 78.94 166 GLN B N 1
ATOM 2685 C CA . GLN B 1 166 ? -25.719 4.113 9.094 1 78.94 166 GLN B CA 1
ATOM 2686 C C . GLN B 1 166 ? -26.188 5.559 8.984 1 78.94 166 GLN B C 1
ATOM 2688 O O . GLN B 1 166 ? -25.375 6.488 8.984 1 78.94 166 GLN B O 1
#